Protein AF-0000000083287651 (afdb_homodimer)

Nearest PDB structures (foldseek):
  5mho-assembly2_B  TM=3.778E-01  e=2.132E-01  Homo sapiens
  4kty-assembly1_A  TM=3.877E-01  e=2.409E-01  Homo sapiens
  5mhn-assembly2_B  TM=3.955E-01  e=3.925E-01  Homo sapiens
  5mhn-assembly1_A  TM=3.984E-01  e=4.435E-01  Homo sapiens
  2vec-assembly1_A  TM=3.263E-01  e=5.661E-01  Escherichia coli

Organism: Cucumis melo var. makuwa (NCBI:txid1194695)

pLDDT: mean 78.94, std 18.54, range [20.48, 96.69]

Structure (mmCIF, N/CA/C/O backbone):
data_AF-0000000083287651-model_v1
#
loop_
_entity.id
_entity.type
_entity.pdbx_description
1 polymer 'Protein YLS9-like'
#
loop_
_atom_site.group_PDB
_atom_site.id
_atom_site.type_symbol
_atom_site.label_atom_id
_atom_site.label_alt_id
_atom_site.label_comp_id
_atom_site.label_asym_id
_atom_site.label_entity_id
_atom_site.label_seq_id
_atom_site.pdbx_PDB_ins_code
_atom_site.Cartn_x
_atom_site.Cartn_y
_atom_site.Cartn_z
_atom_site.occupancy
_atom_site.B_iso_or_equiv
_atom_site.auth_seq_id
_atom_site.auth_comp_id
_atom_site.auth_asym_id
_atom_site.auth_atom_id
_atom_site.pdbx_PDB_model_num
ATOM 1 N N . MET A 1 1 ? -1.613 32.688 21.141 1 20.58 1 MET A N 1
ATOM 2 C CA . MET A 1 1 ? -2.805 31.844 21.062 1 20.58 1 MET A CA 1
ATOM 3 C C . MET A 1 1 ? -2.709 30.875 19.875 1 20.58 1 MET A C 1
ATOM 5 O O . MET A 1 1 ? -2.57 31.312 18.734 1 20.58 1 MET A O 1
ATOM 9 N N . PHE A 1 2 ? -1.968 29.812 19.891 1 32.28 2 PHE A N 1
ATOM 10 C CA . PHE A 1 2 ? -1.934 28.844 18.797 1 32.28 2 PHE A CA 1
ATOM 11 C C . PHE A 1 2 ? -3.34 28.562 18.266 1 32.28 2 PHE A C 1
ATOM 13 O O . PHE A 1 2 ? -4.285 28.438 19.062 1 32.28 2 PHE A O 1
ATOM 20 N N . PRO A 1 3 ? -3.85 29.109 17.25 1 36.91 3 PRO A N 1
ATOM 21 C CA . PRO A 1 3 ? -5.281 28.859 17.078 1 36.91 3 PRO A CA 1
ATOM 22 C C . PRO A 1 3 ? -5.684 27.453 17.547 1 36.91 3 PRO A C 1
ATOM 24 O O . PRO A 1 3 ? -4.828 26.578 17.688 1 36.91 3 PRO A O 1
ATOM 27 N N . THR A 1 4 ? -6.922 27.172 17.875 1 38.69 4 THR A N 1
ATOM 28 C CA . THR A 1 4 ? -7.57 25.922 18.25 1 38.69 4 THR A CA 1
ATOM 29 C C . THR A 1 4 ? -6.871 24.719 17.594 1 38.69 4 THR A C 1
ATOM 31 O O . THR A 1 4 ? -6.25 24.859 16.547 1 38.69 4 THR A O 1
ATOM 34 N N . SER A 1 5 ? -6.523 23.609 18.281 1 43.69 5 SER A N 1
ATOM 35 C CA . SER A 1 5 ? -5.895 22.328 18.016 1 43.69 5 SER A CA 1
ATOM 36 C C . SER A 1 5 ? -6.152 21.875 16.594 1 43.69 5 SER A C 1
ATOM 38 O O . SER A 1 5 ? -7.211 21.312 16.281 1 43.69 5 SER A O 1
ATOM 40 N N . GLN A 1 6 ? -6.133 22.766 15.711 1 47.59 6 GLN A N 1
ATOM 41 C CA . GLN A 1 6 ? -6.652 22.531 14.367 1 47.59 6 GLN A CA 1
ATOM 42 C C . GLN A 1 6 ? -6.152 21.188 13.82 1 47.59 6 GLN A C 1
ATOM 44 O O . GLN A 1 6 ? -4.945 20.969 13.703 1 47.59 6 GLN A O 1
ATOM 49 N N . LEU A 1 7 ? -6.938 20.188 14.055 1 58.72 7 LEU A N 1
ATOM 50 C CA . LEU A 1 7 ? -6.84 18.797 13.625 1 58.72 7 LEU A CA 1
ATOM 51 C C . LEU A 1 7 ? -6.547 18.719 12.133 1 58.72 7 LEU A C 1
ATOM 53 O O . LEU A 1 7 ? -7.195 19.391 11.328 1 58.72 7 LEU A O 1
ATOM 57 N N . LEU A 1 8 ? -5.332 18.438 11.727 1 67.25 8 LEU A N 1
ATOM 58 C CA . LEU A 1 8 ? -5.02 18.172 10.328 1 67.25 8 LEU A CA 1
ATOM 59 C C . LEU A 1 8 ? -5.895 17.047 9.773 1 67.25 8 LEU A C 1
ATOM 61 O O . LEU A 1 8 ? -5.996 15.984 10.375 1 67.25 8 LEU A O 1
ATOM 65 N N . VAL A 1 9 ? -6.746 17.547 8.891 1 76.75 9 VAL A N 1
ATOM 66 C CA . VAL A 1 9 ? -7.602 16.578 8.227 1 76.75 9 VAL A CA 1
ATOM 67 C C . VAL A 1 9 ? -7.109 16.344 6.801 1 76.75 9 VAL A C 1
ATOM 69 O O . VAL A 1 9 ? -6.773 17.297 6.09 1 76.75 9 VAL A O 1
ATOM 72 N N . THR A 1 10 ? -6.887 15.172 6.535 1 83.44 10 THR A N 1
ATOM 73 C CA . THR A 1 10 ? -6.598 14.812 5.152 1 83.44 10 THR A CA 1
ATOM 74 C C . THR A 1 10 ? -7.398 13.586 4.73 1 83.44 10 THR A C 1
ATOM 76 O O . THR A 1 10 ? -7.781 12.766 5.574 1 83.44 10 THR A O 1
ATOM 79 N N . THR A 1 11 ? -7.758 13.586 3.529 1 87.31 11 THR A N 1
ATOM 80 C CA . THR A 1 11 ? -8.336 12.367 2.971 1 87.31 11 THR A CA 1
ATOM 81 C C . THR A 1 11 ? -7.449 11.805 1.864 1 87.31 11 THR A C 1
ATOM 83 O O . THR A 1 11 ? -6.754 12.555 1.176 1 87.31 11 THR A O 1
ATOM 86 N N . MET A 1 12 ? -7.477 10.523 1.765 1 90.25 12 MET A N 1
ATOM 87 C CA . MET A 1 12 ? -6.672 9.844 0.751 1 90.25 12 MET A CA 1
ATOM 88 C C . MET A 1 12 ? -7.492 8.781 0.03 1 90.25 12 MET A C 1
ATOM 90 O O . MET A 1 12 ? -8.258 8.047 0.659 1 90.25 12 MET A O 1
ATOM 94 N N . ALA A 1 13 ? -7.41 8.828 -1.226 1 92.81 13 ALA A N 1
ATOM 95 C CA . ALA A 1 13 ? -7.98 7.77 -2.049 1 92.81 13 ALA A CA 1
ATOM 96 C C . ALA A 1 13 ? -6.883 6.926 -2.693 1 92.81 13 ALA A C 1
ATOM 98 O O . ALA A 1 13 ? -5.902 7.465 -3.215 1 92.81 13 ALA A O 1
ATOM 99 N N . LEU A 1 14 ? -7.043 5.656 -2.553 1 94.5 14 LEU A N 1
ATOM 100 C CA . LEU A 1 14 ? -6.109 4.711 -3.154 1 94.5 14 LEU A CA 1
ATOM 101 C C . LEU A 1 14 ? -6.793 3.893 -4.242 1 94.5 14 LEU A C 1
ATOM 103 O O . LEU A 1 14 ? -7.887 3.365 -4.035 1 94.5 14 LEU A O 1
ATOM 107 N N . THR A 1 15 ? -6.215 3.914 -5.387 1 96.44 15 THR A N 1
ATOM 108 C CA . THR A 1 15 ? -6.637 3.004 -6.445 1 96.44 15 THR A CA 1
ATOM 109 C C . THR A 1 15 ? -5.547 1.976 -6.738 1 96.44 15 THR A C 1
ATOM 111 O O . THR A 1 15 ? -4.383 2.332 -6.93 1 96.44 15 THR A O 1
ATOM 114 N N . ILE A 1 16 ? -5.945 0.694 -6.742 1 94.62 16 ILE A N 1
ATOM 115 C CA . ILE A 1 16 ? -5.035 -0.413 -7.012 1 94.62 16 ILE A CA 1
ATOM 116 C C . ILE A 1 16 ? -5.453 -1.13 -8.289 1 94.62 16 ILE A C 1
ATOM 118 O O . ILE A 1 16 ? -6.617 -1.509 -8.445 1 94.62 16 ILE A O 1
ATOM 122 N N . VAL A 1 17 ? -4.531 -1.226 -9.141 1 94.38 17 VAL A N 1
ATOM 123 C CA . VAL A 1 17 ? -4.754 -1.989 -10.359 1 94.38 17 VAL A CA 1
ATOM 124 C C . VAL A 1 17 ? -3.744 -3.131 -10.445 1 94.38 17 VAL A C 1
ATOM 126 O O . VAL A 1 17 ? -2.533 -2.904 -10.383 1 94.38 17 VAL A O 1
ATOM 129 N N . ILE A 1 18 ? -4.223 -4.309 -10.555 1 92.25 18 ILE A N 1
ATOM 130 C CA . ILE A 1 18 ? -3.355 -5.48 -10.641 1 92.25 18 ILE A CA 1
ATOM 131 C C . ILE A 1 18 ? -3.555 -6.172 -11.984 1 92.25 18 ILE A C 1
ATOM 133 O O . ILE A 1 18 ? -4.688 -6.449 -12.383 1 92.25 18 ILE A O 1
ATOM 137 N N . ARG A 1 19 ? -2.498 -6.449 -12.562 1 91.12 19 ARG A N 1
ATOM 138 C CA . ARG A 1 19 ? -2.516 -7.199 -13.812 1 91.12 19 ARG A CA 1
ATOM 139 C C . ARG A 1 19 ? -1.88 -8.57 -13.641 1 91.12 19 ARG A C 1
ATOM 141 O O . ARG A 1 19 ? -0.777 -8.688 -13.102 1 91.12 19 ARG A O 1
ATOM 148 N N . ASN A 1 20 ? -2.637 -9.586 -14.039 1 88.62 20 ASN A N 1
ATOM 149 C CA . ASN A 1 20 ? -2.145 -10.961 -14.102 1 88.62 20 ASN A CA 1
ATOM 150 C C . ASN A 1 20 ? -1.905 -11.398 -15.547 1 88.62 20 ASN A C 1
ATOM 152 O O . ASN A 1 20 ? -2.84 -11.797 -16.234 1 88.62 20 ASN A O 1
ATOM 156 N N . PRO A 1 21 ? -0.65 -11.336 -15.891 1 88.25 21 PRO A N 1
ATOM 157 C CA . PRO A 1 21 ? -0.366 -11.719 -17.281 1 88.25 21 PRO A CA 1
ATOM 158 C C . PRO A 1 21 ? -0.215 -13.227 -17.453 1 88.25 21 PRO A C 1
ATOM 160 O O . PRO A 1 21 ? 0.038 -13.695 -18.578 1 88.25 21 PRO A O 1
ATOM 163 N N . ASN A 1 22 ? -0.374 -13.922 -16.328 1 83.31 22 ASN A N 1
ATOM 164 C CA . ASN A 1 22 ? -0.155 -15.359 -16.406 1 83.31 22 ASN A CA 1
ATOM 165 C C . ASN A 1 22 ? -1.256 -16.047 -17.203 1 83.31 22 ASN A C 1
ATOM 167 O O . ASN A 1 22 ? -2.438 -15.742 -17.031 1 83.31 22 ASN A O 1
ATOM 171 N N . LYS A 1 23 ? -0.85 -17.031 -18.031 1 85.56 23 LYS A N 1
ATOM 172 C CA . LYS A 1 23 ? -1.795 -17.672 -18.938 1 85.56 23 LYS A CA 1
ATOM 173 C C . LYS A 1 23 ? -2.549 -18.797 -18.234 1 85.56 23 LYS A C 1
ATOM 175 O O . LYS A 1 23 ? -3.652 -19.172 -18.641 1 85.56 23 LYS A O 1
ATOM 180 N N . HIS A 1 24 ? -2.016 -19.344 -17.172 1 84.62 24 HIS A N 1
ATOM 181 C CA . HIS A 1 24 ? -2.584 -20.578 -16.641 1 84.62 24 HIS A CA 1
ATOM 182 C C . HIS A 1 24 ? -2.963 -20.422 -15.164 1 84.62 24 HIS A C 1
ATOM 184 O O . HIS A 1 24 ? -3.568 -21.312 -14.578 1 84.62 24 HIS A O 1
ATOM 190 N N . SER A 1 25 ? -2.619 -19.234 -14.641 1 81.88 25 SER A N 1
ATOM 191 C CA . SER A 1 25 ? -2.83 -19.125 -13.203 1 81.88 25 SER A CA 1
ATOM 192 C C . SER A 1 25 ? -3.766 -17.953 -12.875 1 81.88 25 SER A C 1
ATOM 194 O O . SER A 1 25 ? -3.596 -16.859 -13.406 1 81.88 25 SER A O 1
ATOM 196 N N . SER A 1 26 ? -4.738 -18.297 -12.102 1 88.88 26 SER A N 1
ATOM 197 C CA . SER A 1 26 ? -5.516 -17.25 -11.453 1 88.88 26 SER A CA 1
ATOM 198 C C . SER A 1 26 ? -4.977 -16.938 -10.055 1 88.88 26 SER A C 1
ATOM 200 O O . SER A 1 26 ? -4.477 -17.828 -9.367 1 88.88 26 SER A O 1
ATOM 202 N N . ILE A 1 27 ? -5.039 -15.75 -9.711 1 87.31 27 ILE A N 1
ATOM 203 C CA . ILE A 1 27 ? -4.52 -15.328 -8.414 1 87.31 27 ILE A CA 1
ATOM 204 C C . ILE A 1 27 ? -5.664 -14.82 -7.539 1 87.31 27 ILE A C 1
ATOM 206 O O . ILE A 1 27 ? -6.512 -14.055 -8 1 87.31 27 ILE A O 1
ATOM 210 N N . TYR A 1 28 ? -5.641 -15.305 -6.344 1 91.31 28 TYR A N 1
ATOM 211 C CA . TYR A 1 28 ? -6.668 -14.945 -5.371 1 91.31 28 TYR A CA 1
ATOM 212 C C . TYR A 1 28 ? -6.082 -14.086 -4.254 1 91.31 28 TYR A C 1
ATOM 214 O O . TYR A 1 28 ? -5.039 -14.422 -3.689 1 91.31 28 TYR A O 1
ATOM 222 N N . TYR A 1 29 ? -6.715 -13.016 -4.023 1 93.19 29 TYR A N 1
ATOM 223 C CA . TYR A 1 29 ? -6.363 -12.141 -2.912 1 93.19 29 TYR A CA 1
ATOM 224 C C . TYR A 1 29 ? -7.453 -12.148 -1.846 1 93.19 29 TYR A C 1
ATOM 226 O O . TYR A 1 29 ? -8.57 -11.688 -2.086 1 93.19 29 TYR A O 1
ATOM 234 N N . ASN A 1 30 ? -7.035 -12.609 -0.715 1 93.69 30 ASN A N 1
ATOM 235 C CA . ASN A 1 30 ? -8.008 -12.703 0.367 1 93.69 30 ASN A CA 1
ATOM 236 C C . ASN A 1 30 ? -7.492 -12.047 1.645 1 93.69 30 ASN A C 1
ATOM 238 O O . ASN A 1 30 ? -6.316 -11.68 1.73 1 93.69 30 ASN A O 1
ATOM 242 N N . GLN A 1 31 ? -8.438 -11.805 2.561 1 95.12 31 GLN A N 1
ATOM 243 C CA . GLN A 1 31 ? -8.125 -11.203 3.855 1 95.12 31 GLN A CA 1
ATOM 244 C C . GLN A 1 31 ? -7.371 -9.891 3.684 1 95.12 31 GLN A C 1
ATOM 246 O O . GLN A 1 31 ? -6.316 -9.688 4.293 1 95.12 31 GLN A O 1
ATOM 251 N N . LEU A 1 32 ? -7.879 -9.094 2.742 1 95.5 32 LEU A N 1
ATOM 252 C CA . LEU A 1 32 ? -7.262 -7.816 2.414 1 95.5 32 LEU A CA 1
ATOM 253 C C . LEU A 1 32 ? -7.582 -6.77 3.475 1 95.5 32 LEU A C 1
ATOM 255 O O . LEU A 1 32 ? -8.75 -6.488 3.742 1 95.5 32 LEU A O 1
ATOM 259 N N . ILE A 1 33 ? -6.504 -6.184 4.055 1 95.75 33 ILE A N 1
ATOM 260 C CA . ILE A 1 33 ? -6.672 -5.188 5.109 1 95.75 33 ILE A CA 1
ATOM 261 C C . ILE A 1 33 ? -5.762 -3.992 4.844 1 95.75 33 ILE A C 1
ATOM 263 O O . ILE A 1 33 ? -4.625 -4.16 4.395 1 95.75 33 ILE A O 1
ATOM 267 N N . GLU A 1 34 ? -6.332 -2.844 5.082 1 93.81 34 GLU A N 1
ATOM 268 C CA . GLU A 1 34 ? -5.562 -1.604 5.059 1 93.81 34 GLU A CA 1
ATOM 269 C C . GLU A 1 34 ? -5.492 -0.971 6.445 1 93.81 34 GLU A C 1
ATOM 271 O O . GLU A 1 34 ? -6.484 -0.951 7.176 1 93.81 34 GLU A O 1
ATOM 276 N N . MET A 1 35 ? -4.312 -0.479 6.801 1 91.75 35 MET A N 1
ATOM 277 C CA . MET A 1 35 ? -4.176 0.238 8.062 1 91.75 35 MET A CA 1
ATOM 278 C C . MET A 1 35 ? -3.148 1.358 7.945 1 91.75 35 MET A C 1
ATOM 280 O O . MET A 1 35 ? -2.225 1.275 7.133 1 91.75 35 MET A O 1
ATOM 284 N N . VAL A 1 36 ? -3.361 2.312 8.734 1 88.62 36 VAL A N 1
ATOM 285 C CA . VAL A 1 36 ? -2.43 3.434 8.828 1 88.62 36 VAL A CA 1
ATOM 286 C C . VAL A 1 36 ? -1.8 3.467 10.219 1 88.62 36 VAL A C 1
ATOM 288 O O . VAL A 1 36 ? -2.504 3.383 11.227 1 88.62 36 VAL A O 1
ATOM 291 N N . LEU A 1 37 ? -0.49 3.553 10.227 1 86.56 37 LEU A N 1
ATOM 292 C CA . LEU A 1 37 ? 0.23 3.521 11.5 1 86.56 37 LEU A CA 1
ATOM 293 C C . LEU A 1 37 ? 1.07 4.781 11.68 1 86.56 37 LEU A C 1
ATOM 295 O O . LEU A 1 37 ? 1.651 5.285 10.711 1 86.56 37 LEU A O 1
ATOM 299 N N . CYS A 1 38 ? 1.063 5.23 12.859 1 83.06 38 CYS A N 1
ATOM 300 C CA . CYS A 1 38 ? 1.988 6.25 13.344 1 83.06 38 CYS A CA 1
ATOM 301 C C . CYS A 1 38 ? 2.676 5.797 14.625 1 83.06 38 CYS A C 1
ATOM 303 O O . CYS A 1 38 ? 2.012 5.438 15.594 1 83.06 38 CYS A O 1
ATOM 305 N N . LYS A 1 39 ? 3.998 5.816 14.711 1 78.69 39 LYS A N 1
ATOM 306 C CA . LYS A 1 39 ? 4.754 5.32 15.852 1 78.69 39 LYS A CA 1
ATOM 307 C C . LYS A 1 39 ? 4.293 3.92 16.25 1 78.69 39 LYS A C 1
ATOM 309 O O . LYS A 1 39 ? 4.039 3.656 17.422 1 78.69 39 LYS A O 1
ATOM 314 N N . ASN A 1 40 ? 3.92 3.117 15.203 1 79.25 40 ASN A N 1
ATOM 315 C CA . ASN A 1 40 ? 3.529 1.718 15.352 1 79.25 40 ASN A CA 1
ATOM 316 C C . ASN A 1 40 ? 2.154 1.585 16 1 79.25 40 ASN A C 1
ATOM 318 O O . ASN A 1 40 ? 1.809 0.521 16.516 1 79.25 40 ASN A O 1
ATOM 322 N N . GLN A 1 41 ? 1.568 2.695 16.078 1 78 41 GLN A N 1
ATOM 323 C CA . GLN A 1 41 ? 0.192 2.684 16.562 1 78 41 GLN A CA 1
ATOM 324 C C . GLN A 1 41 ? -0.792 2.969 15.438 1 78 41 GLN A C 1
ATOM 3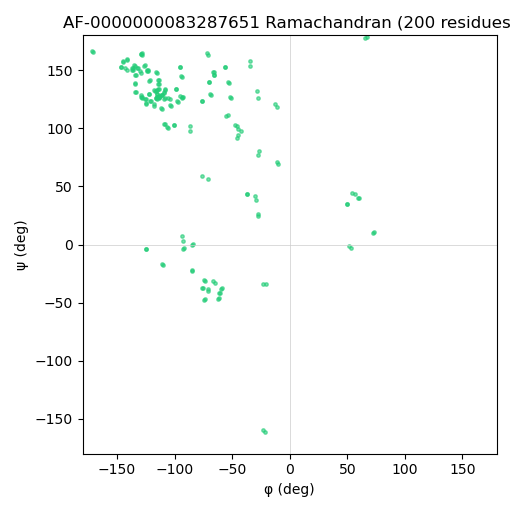26 O O . GLN A 1 41 ? -0.587 3.893 14.648 1 78 41 GLN A O 1
ATOM 331 N N . GLN A 1 42 ? -1.804 2.188 15.367 1 80.25 42 GLN A N 1
ATOM 332 C CA . GLN A 1 42 ? -2.838 2.402 14.359 1 80.25 42 GLN A CA 1
ATOM 333 C C . GLN A 1 42 ? -3.631 3.674 14.648 1 80.25 42 GLN A C 1
ATOM 335 O O . GLN A 1 42 ? -4.09 3.8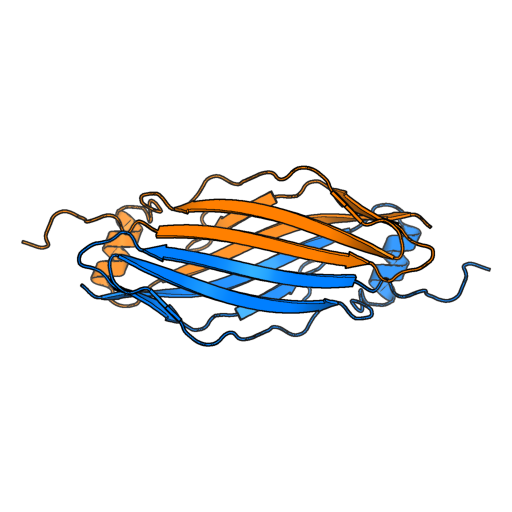87 15.773 1 80.25 42 GLN A O 1
ATOM 340 N N . ILE A 1 43 ? -3.771 4.539 13.695 1 76.94 43 ILE A N 1
ATOM 341 C CA . ILE A 1 43 ? -4.379 5.836 13.969 1 76.94 43 ILE A CA 1
ATOM 342 C C . ILE A 1 43 ? -5.75 5.914 13.305 1 76.94 43 ILE A C 1
ATOM 344 O O . ILE A 1 43 ? -6.523 6.836 13.57 1 76.94 43 ILE A O 1
ATOM 348 N N . GLU A 1 44 ? -5.973 5.02 12.359 1 76.12 44 GLU A N 1
ATOM 349 C CA . GLU A 1 44 ? -7.285 4.902 11.734 1 76.12 44 GLU A CA 1
ATOM 350 C C . GLU A 1 44 ? -7.777 3.457 11.742 1 76.12 44 GLU A C 1
ATOM 352 O O . GLU A 1 44 ? -6.973 2.525 11.805 1 76.12 44 GLU A O 1
ATOM 357 N N . SER A 1 45 ? -9.086 3.453 11.859 1 77.94 45 SER A N 1
ATOM 358 C CA . SER A 1 45 ? -9.633 2.104 11.758 1 77.94 45 SER A CA 1
ATOM 359 C C . SER A 1 45 ? -9.148 1.403 10.492 1 77.94 45 SER A C 1
ATOM 361 O O . SER A 1 45 ? -9.055 2.023 9.43 1 77.94 45 SER A O 1
ATOM 363 N N . GLN A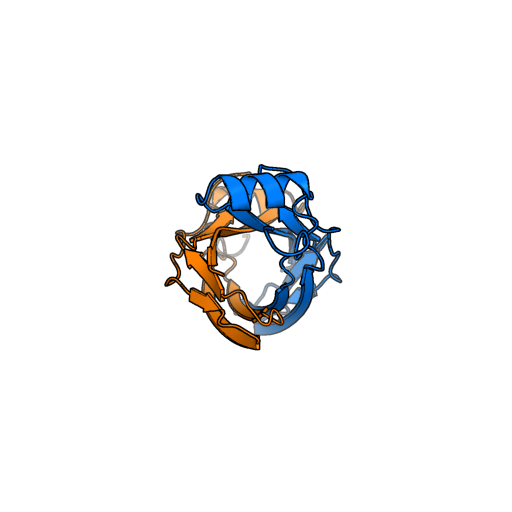 1 46 ? -8.852 0.132 10.719 1 85.75 46 GLN A N 1
ATOM 364 C CA . GLN A 1 46 ? -8.445 -0.643 9.547 1 85.75 46 GLN A CA 1
ATOM 365 C C . GLN A 1 46 ? -9.602 -0.796 8.562 1 85.75 46 GLN A C 1
ATOM 367 O O . GLN A 1 46 ? -10.766 -0.841 8.969 1 85.75 46 GLN A O 1
ATOM 372 N N . ILE A 1 47 ? -9.32 -0.862 7.336 1 90.94 47 ILE A N 1
ATOM 373 C CA . ILE A 1 47 ? -10.312 -1.101 6.293 1 90.94 47 ILE A CA 1
ATOM 374 C C . ILE A 1 47 ? -10.133 -2.508 5.727 1 90.94 47 ILE A C 1
ATOM 376 O O . ILE A 1 47 ? -9.031 -2.895 5.34 1 90.94 47 ILE A O 1
ATOM 380 N N . MET A 1 48 ? -11.227 -3.244 5.75 1 94.38 48 MET A N 1
ATOM 381 C CA . MET A 1 48 ? -11.234 -4.551 5.102 1 94.38 48 MET A CA 1
ATOM 382 C C . MET A 1 48 ? -11.742 -4.449 3.668 1 94.38 48 MET A C 1
ATOM 384 O O . MET A 1 48 ? -12.812 -3.875 3.426 1 94.38 48 MET A O 1
ATOM 388 N N . LEU A 1 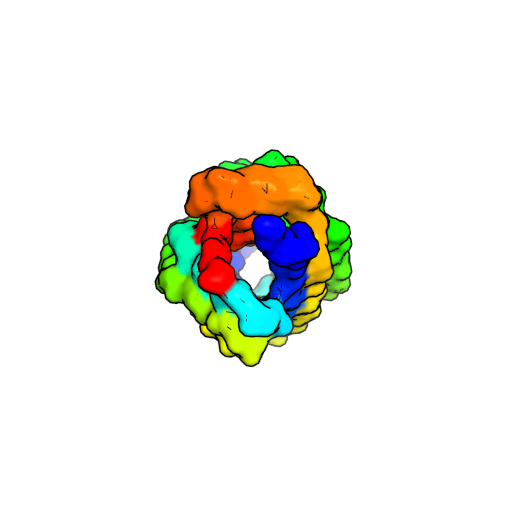49 ? -10.938 -4.969 2.816 1 95 49 LEU A N 1
ATOM 389 C CA . LEU A 1 49 ? -11.359 -4.98 1.421 1 95 49 LEU A CA 1
ATOM 390 C C . LEU A 1 49 ? -12.008 -6.312 1.059 1 95 49 LEU A C 1
ATOM 392 O O . LEU A 1 49 ? -11.695 -7.34 1.668 1 95 49 LEU A O 1
ATOM 396 N N . SER A 1 50 ? -12.883 -6.207 0.075 1 95.81 50 SER A N 1
ATOM 397 C CA . SER A 1 50 ? -13.438 -7.449 -0.454 1 95.81 50 SER A CA 1
ATOM 398 C C . SER A 1 50 ? -12.359 -8.281 -1.145 1 95.81 50 SER A C 1
ATOM 400 O O . SER A 1 50 ? -11.438 -7.734 -1.747 1 95.81 50 SER A O 1
ATOM 402 N N . PRO A 1 51 ? -12.492 -9.609 -1.034 1 96.62 51 PRO A N 1
ATOM 403 C CA . PRO A 1 51 ? -11.57 -10.445 -1.808 1 96.62 51 PRO A CA 1
ATOM 404 C C . PRO A 1 51 ? -11.609 -10.141 -3.303 1 96.62 51 PRO A C 1
ATOM 406 O O . PRO A 1 51 ? -12.625 -9.656 -3.811 1 96.62 51 PRO A O 1
ATOM 409 N N . MET A 1 52 ? -10.453 -10.422 -3.91 1 96.06 52 MET A N 1
ATOM 410 C CA . MET A 1 52 ? -10.359 -10.188 -5.348 1 96.06 52 MET A CA 1
ATOM 411 C C . MET A 1 52 ? -9.758 -11.391 -6.059 1 96.06 52 MET A C 1
ATOM 413 O O . MET A 1 52 ? -8.992 -12.156 -5.461 1 96.06 52 MET A O 1
ATOM 417 N N . ILE A 1 53 ? -10.156 -11.5 -7.27 1 95.69 53 ILE A N 1
ATOM 418 C CA . ILE A 1 53 ? -9.57 -12.531 -8.117 1 95.69 53 ILE A CA 1
ATOM 419 C C . ILE A 1 53 ? -9.008 -11.891 -9.391 1 95.69 53 ILE A C 1
ATOM 421 O O . ILE A 1 53 ? -9.688 -11.109 -10.055 1 95.69 53 ILE A O 1
ATOM 425 N N . SER A 1 54 ? -7.762 -12.195 -9.555 1 93.12 54 SER A N 1
ATOM 426 C CA . SER A 1 54 ? -7.164 -11.883 -10.852 1 93.12 54 SER A CA 1
ATOM 427 C C . SER A 1 54 ? -7.086 -13.117 -11.734 1 93.12 54 SER A C 1
ATOM 429 O O . SER A 1 54 ? -6.168 -13.93 -11.602 1 93.12 54 SER A O 1
ATOM 431 N N . GLU A 1 55 ? -8.07 -13.156 -12.719 1 95.38 55 GLU A N 1
ATOM 432 C CA . GLU A 1 55 ? -8.078 -14.273 -13.656 1 95.38 55 GLU A CA 1
ATOM 433 C C . GLU A 1 55 ? -6.914 -14.18 -14.633 1 95.38 55 GLU A C 1
ATOM 435 O O . GLU A 1 55 ? -6.234 -13.156 -14.703 1 95.38 55 GLU A O 1
ATOM 440 N N . LYS A 1 56 ? -6.676 -15.297 -15.242 1 90.25 56 LYS A N 1
ATOM 441 C CA . LYS A 1 56 ? -5.609 -15.375 -16.234 1 90.25 56 LYS A CA 1
ATOM 442 C C . LYS A 1 56 ? -5.738 -14.25 -17.266 1 90.25 56 LYS A C 1
ATOM 444 O O . LYS A 1 56 ? -6.809 -14.047 -17.844 1 90.25 56 LYS A O 1
ATOM 449 N N . ASN A 1 57 ? -4.652 -13.586 -17.359 1 93.56 57 ASN A N 1
ATOM 450 C CA . ASN A 1 57 ? -4.523 -12.555 -18.375 1 93.56 57 ASN A CA 1
ATOM 451 C C . ASN A 1 57 ? -5.574 -11.461 -18.203 1 93.56 57 ASN A C 1
ATOM 453 O O . ASN A 1 57 ? -6.188 -11.016 -19.172 1 93.56 57 ASN A O 1
ATOM 457 N N . THR A 1 58 ? -5.812 -11.109 -16.984 1 95.62 58 THR A N 1
ATOM 458 C CA . THR A 1 58 ? -6.805 -10.07 -16.75 1 95.62 58 THR A CA 1
ATOM 459 C C . THR A 1 58 ? -6.23 -8.977 -15.844 1 95.62 58 THR A C 1
ATOM 461 O O . THR A 1 58 ? -5.113 -9.102 -15.344 1 95.62 58 THR A O 1
ATOM 464 N N . THR A 1 59 ? -6.91 -7.91 -15.859 1 95.44 59 THR A N 1
ATOM 465 C CA . THR A 1 59 ? -6.645 -6.812 -14.938 1 95.44 59 THR A CA 1
ATOM 466 C C . THR A 1 59 ? -7.812 -6.617 -13.969 1 95.44 59 THR A C 1
ATOM 468 O O . THR A 1 59 ? -8.977 -6.684 -14.375 1 95.44 59 THR A O 1
ATOM 471 N N . VAL A 1 60 ? -7.48 -6.469 -12.734 1 96.06 60 VAL A N 1
ATOM 472 C CA . VAL A 1 60 ? -8.5 -6.156 -11.734 1 96.06 60 VAL A CA 1
ATOM 473 C C . VAL A 1 60 ? -8.133 -4.871 -11 1 96.06 60 VAL A C 1
ATOM 475 O O . VAL A 1 60 ? -6.953 -4.516 -10.914 1 96.06 60 VAL A O 1
ATOM 478 N N . ASP A 1 61 ? -9.141 -4.199 -10.594 1 95.94 61 ASP A N 1
ATOM 479 C CA . ASP A 1 61 ? -8.867 -2.957 -9.883 1 95.94 61 ASP A CA 1
ATOM 480 C C . ASP A 1 61 ? -9.758 -2.824 -8.648 1 95.94 61 ASP A C 1
ATOM 482 O O . ASP A 1 61 ? -10.812 -3.459 -8.57 1 95.94 61 ASP A O 1
ATOM 486 N N . THR A 1 62 ? -9.297 -2.158 -7.707 1 95.62 62 THR A N 1
ATOM 487 C CA . THR A 1 62 ? -10.07 -1.795 -6.523 1 95.62 62 THR A CA 1
ATOM 488 C C . THR A 1 62 ? -9.664 -0.414 -6.016 1 95.62 62 THR A C 1
ATOM 490 O O . THR A 1 62 ? -8.609 0.103 -6.387 1 95.62 62 THR A O 1
ATOM 493 N N . SER A 1 63 ? -10.539 0.177 -5.312 1 94.56 63 SER A N 1
ATOM 494 C CA . SER A 1 63 ? -10.25 1.48 -4.723 1 94.56 63 SER A CA 1
ATOM 495 C C . SER A 1 63 ? -10.734 1.553 -3.279 1 94.56 63 SER A C 1
ATOM 497 O O . SER A 1 63 ? -11.672 0.846 -2.896 1 94.56 63 SER A O 1
ATOM 499 N N . LEU A 1 64 ? -10.008 2.342 -2.564 1 92.81 64 LEU A N 1
ATOM 500 C CA . LEU A 1 64 ? -10.414 2.613 -1.19 1 92.81 64 LEU A CA 1
ATOM 501 C C . LEU A 1 64 ? -10.156 4.07 -0.822 1 92.81 64 LEU A C 1
ATOM 503 O O . LEU A 1 64 ? -9.336 4.738 -1.461 1 92.81 64 LEU A O 1
ATOM 507 N N . GLU A 1 65 ? -11.008 4.5 0.077 1 89.88 65 GLU A N 1
ATOM 508 C CA . GLU A 1 65 ? -10.852 5.844 0.625 1 89.88 65 GLU A CA 1
ATOM 509 C C . GLU A 1 65 ? -10.492 5.797 2.107 1 89.88 65 GLU A C 1
ATOM 511 O O . GLU A 1 65 ? -11.102 5.043 2.875 1 89.88 65 GLU A O 1
ATOM 516 N N . ILE A 1 66 ? -9.43 6.5 2.271 1 83.88 66 ILE A N 1
ATOM 517 C CA . ILE A 1 66 ? -8.977 6.617 3.652 1 83.88 66 ILE A CA 1
ATOM 518 C C . ILE A 1 66 ? -9.211 8.039 4.156 1 83.88 66 ILE A C 1
ATOM 520 O O . ILE A 1 66 ? -8.719 9.008 3.564 1 83.88 66 ILE A O 1
ATOM 524 N N . SER A 1 67 ? -10.188 8.141 4.918 1 73.88 67 SER A N 1
ATOM 525 C CA . SER A 1 67 ? -10.438 9.461 5.488 1 73.88 67 SER A CA 1
ATOM 526 C C . SER A 1 67 ? -9.641 9.672 6.773 1 73.88 67 SER A C 1
ATOM 528 O O . SER A 1 67 ? -9.68 8.828 7.676 1 73.88 67 SER A O 1
ATOM 530 N N . GLY A 1 68 ? -8.75 10.281 6.672 1 57.84 68 GLY A N 1
ATOM 531 C CA . GLY A 1 68 ? -8.078 10.719 7.887 1 57.84 68 GLY A CA 1
ATOM 532 C C . GLY A 1 68 ? -8.797 11.859 8.578 1 57.84 68 GLY A C 1
ATOM 533 O O . GLY A 1 68 ? -8.914 12.953 8.023 1 57.84 68 GLY A O 1
ATOM 534 N N . GLY A 1 69 ? -10.094 11.609 8.961 1 47.66 69 GLY A N 1
ATOM 535 C CA . GLY A 1 69 ? -10.508 12.68 9.852 1 47.66 69 GLY A CA 1
ATOM 536 C C . GLY A 1 69 ? -9.344 13.383 10.531 1 47.66 69 GLY A C 1
ATOM 537 O O . GLY A 1 69 ? -8.18 13.133 10.195 1 47.66 69 GLY A O 1
ATOM 538 N N . ALA A 1 70 ? -9.766 14.062 11.672 1 42.41 70 ALA A N 1
ATOM 539 C CA . ALA A 1 70 ? -8.727 14.375 12.641 1 42.41 70 ALA A CA 1
ATOM 540 C C . ALA A 1 70 ? -7.711 13.234 12.734 1 42.41 70 ALA A C 1
ATOM 542 O O . ALA A 1 70 ? -7.977 12.203 13.359 1 42.41 70 ALA A O 1
ATOM 543 N N . VAL A 1 71 ? -7.223 12.594 11.523 1 44.22 71 VAL A N 1
ATOM 544 C CA . VAL A 1 71 ? -6.223 11.641 11.984 1 44.22 71 VAL A CA 1
ATOM 545 C C . VAL A 1 71 ? -5.91 11.883 13.461 1 44.22 71 VAL A C 1
ATOM 547 O O . VAL A 1 71 ? -5.445 12.969 13.828 1 44.22 71 VAL A O 1
ATOM 550 N N . SER A 1 72 ? -6.859 11.57 14.156 1 42.66 72 SER A N 1
ATOM 551 C CA . SER A 1 72 ? -6.57 11.633 15.586 1 42.66 72 SER A CA 1
ATOM 552 C C . SER A 1 72 ? -5.09 11.398 15.859 1 42.66 72 SER A C 1
ATOM 554 O O . SER A 1 72 ? -4.676 10.266 16.141 1 42.66 72 SER A O 1
ATOM 556 N N . VAL A 1 73 ? -4.164 11.695 14.883 1 45.56 73 VAL A N 1
ATOM 557 C CA . VAL A 1 73 ? -2.918 11.82 15.633 1 45.56 73 VAL A CA 1
ATOM 558 C C . VAL A 1 73 ? -3.223 12.242 17.062 1 45.56 73 VAL A C 1
ATOM 560 O O . VAL A 1 73 ? -3.873 13.258 17.297 1 45.56 73 VAL A O 1
ATOM 563 N N . ALA A 1 74 ? -3.553 11.172 17.594 1 50.34 74 ALA A N 1
ATOM 564 C CA . ALA A 1 74 ? -3.82 11.539 18.984 1 50.34 74 ALA A CA 1
ATOM 565 C C . ALA A 1 74 ? -3.338 12.953 19.281 1 50.34 74 ALA A C 1
ATOM 567 O O . ALA A 1 74 ? -2.312 13.391 18.75 1 50.34 74 ALA A O 1
ATOM 568 N N . LYS A 1 75 ? -4.41 13.688 19.625 1 51.19 75 LYS A N 1
ATOM 569 C CA . LYS A 1 75 ? -4.129 15.047 20.078 1 51.19 75 LYS A CA 1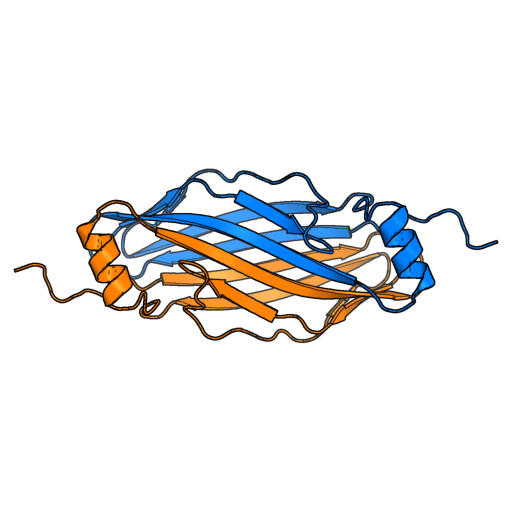
ATOM 570 C C . LYS A 1 75 ? -2.678 15.18 20.531 1 51.19 75 LYS A C 1
ATOM 572 O O . LYS A 1 75 ? -2.016 16.172 20.234 1 51.19 75 LYS A O 1
ATOM 577 N N . GLU A 1 76 ? -2.4 14.055 21.031 1 55.66 76 GLU A N 1
ATOM 578 C CA . GLU A 1 76 ? -1.062 14.109 21.625 1 55.66 76 GLU A CA 1
ATOM 579 C C . GLU A 1 76 ? 0.013 14.062 20.531 1 55.66 76 GLU A C 1
ATOM 581 O O . GLU A 1 76 ? 1.019 14.766 20.625 1 55.66 76 GLU A O 1
ATOM 586 N N . LEU A 1 77 ? -0.295 13.281 19.562 1 56.94 77 LEU A N 1
ATOM 587 C CA . LEU A 1 77 ? 0.698 13.203 18.5 1 56.94 77 LEU A CA 1
ATOM 588 C C . LEU A 1 77 ? 0.736 14.492 17.688 1 56.94 77 LEU A C 1
ATOM 590 O O . LEU A 1 77 ? 1.812 14.977 17.328 1 56.94 77 LEU A O 1
ATOM 594 N N . ALA A 1 78 ? -0.448 14.914 17.516 1 55.69 78 ALA A N 1
ATOM 595 C CA . ALA A 1 78 ? -0.513 16.188 16.797 1 55.69 78 ALA A CA 1
ATOM 596 C C . ALA A 1 78 ? 0.211 17.281 17.578 1 55.69 78 ALA A C 1
ATOM 598 O O . ALA A 1 78 ? 0.966 18.062 16.984 1 55.69 78 ALA A O 1
ATOM 599 N N . ASN A 1 79 ? -0.133 17.234 18.859 1 57.56 79 ASN A N 1
ATOM 600 C CA . ASN A 1 79 ? 0.525 18.234 19.703 1 57.56 79 ASN A CA 1
ATOM 601 C C . ASN A 1 79 ? 2.041 18.047 19.703 1 57.56 79 ASN A C 1
ATOM 603 O O . ASN A 1 79 ? 2.789 19.016 19.688 1 57.56 79 ASN A O 1
ATOM 607 N N . GLU A 1 80 ? 2.359 16.766 19.781 1 58.91 80 GLU A N 1
ATOM 608 C CA . GLU A 1 80 ? 3.797 16.516 19.781 1 58.91 80 GLU A CA 1
ATOM 609 C C . GLU A 1 80 ? 4.422 16.891 18.438 1 58.91 80 GLU A C 1
ATOM 611 O O . GLU A 1 80 ? 5.547 17.391 18.391 1 58.91 80 GLU A O 1
ATOM 616 N N . MET A 1 81 ? 3.611 16.719 17.531 1 57.16 81 MET A N 1
ATOM 617 C CA . MET A 1 81 ? 4.109 16.953 16.172 1 57.16 81 MET A CA 1
ATOM 618 C C . MET A 1 81 ? 4.254 18.453 15.914 1 57.16 81 MET A C 1
ATOM 620 O O . MET A 1 81 ? 5.211 18.875 15.258 1 57.16 81 MET A O 1
ATOM 624 N N . VAL A 1 82 ? 3.236 19.094 16.266 1 54.88 82 VAL A N 1
ATOM 625 C CA . VAL A 1 82 ? 3.285 20.547 16.141 1 54.88 82 VAL A CA 1
ATOM 626 C C . VAL A 1 82 ? 4.438 21.094 16.984 1 54.88 82 VAL A C 1
ATOM 628 O O . VAL A 1 82 ? 5.176 21.969 16.516 1 54.88 82 VAL A O 1
ATOM 631 N N . ARG A 1 83 ? 4.602 20.5 18.078 1 59.09 83 ARG A N 1
ATOM 632 C CA . ARG A 1 83 ? 5.59 21.031 19 1 59.09 83 ARG A CA 1
ATOM 633 C C . ARG A 1 83 ? 7.008 20.734 18.531 1 59.09 83 ARG A C 1
ATOM 635 O O . ARG A 1 83 ? 7.906 21.562 18.672 1 59.09 83 ARG A O 1
ATOM 642 N N . SER A 1 84 ? 7.023 19.609 17.875 1 57.31 84 SER A N 1
ATOM 643 C CA . SER A 1 84 ? 8.406 19.219 17.594 1 57.31 84 SER A CA 1
ATOM 644 C C . SER A 1 84 ? 8.859 19.75 16.234 1 57.31 84 SER A C 1
ATOM 646 O O . SER A 1 84 ? 10.062 19.828 15.969 1 57.31 84 SER A O 1
ATOM 648 N N . GLY A 1 85 ? 7.91 20.344 15.641 1 61.78 85 GLY A N 1
ATOM 649 C CA . GLY A 1 85 ? 8.273 20.797 14.305 1 61.78 85 GLY A CA 1
ATOM 650 C C . GLY A 1 85 ? 8.852 19.672 13.445 1 61.78 85 GLY A C 1
ATOM 651 O O . GLY A 1 85 ? 9.227 19.906 12.297 1 61.78 85 GLY A O 1
ATOM 652 N N . SER A 1 86 ? 9 18.562 13.945 1 66.31 86 SER A N 1
ATOM 653 C CA . SER A 1 86 ? 9.828 17.547 13.312 1 66.31 86 SER A CA 1
ATOM 654 C C . SER A 1 86 ? 8.992 16.625 12.422 1 66.31 86 SER A C 1
ATOM 656 O O . SER A 1 86 ? 9.539 15.836 11.656 1 66.31 86 SER A O 1
ATOM 658 N N . GLY A 1 87 ? 7.824 16.938 12.266 1 79.25 87 GLY A N 1
ATOM 659 C CA . GLY A 1 87 ? 7.035 16.031 11.453 1 79.25 87 GLY A CA 1
ATOM 660 C C . GLY A 1 87 ? 6.859 14.656 12.078 1 79.25 87 GLY A C 1
ATOM 661 O O . GLY A 1 87 ? 7.258 14.438 13.219 1 79.25 87 GLY A O 1
ATOM 662 N N . PHE A 1 88 ? 6.117 13.758 11.445 1 81.81 88 PHE A N 1
ATOM 663 C CA . PHE A 1 88 ? 5.93 12.398 11.922 1 81.81 88 PHE A CA 1
ATOM 664 C C . PHE A 1 88 ? 5.914 11.406 10.766 1 81.81 88 PHE A C 1
ATOM 666 O O . PHE A 1 88 ? 5.688 11.797 9.617 1 81.81 88 PHE A O 1
ATOM 673 N N . TRP A 1 89 ? 6.199 10.195 11.211 1 86.81 89 TRP A N 1
ATOM 674 C CA . TRP A 1 89 ? 6.23 9.125 10.227 1 86.81 89 TRP A CA 1
ATOM 675 C C . TRP A 1 89 ? 4.883 8.414 10.148 1 86.81 89 TRP A C 1
ATOM 677 O O . TRP A 1 89 ? 4.277 8.102 11.172 1 86.81 89 TRP A O 1
ATOM 687 N N . LEU A 1 90 ? 4.43 8.352 8.945 1 88.12 90 LEU A N 1
ATOM 688 C CA . LEU A 1 90 ? 3.225 7.562 8.711 1 88.12 90 LEU A CA 1
ATOM 689 C C . LEU A 1 90 ? 3.529 6.344 7.848 1 88.12 90 LEU A C 1
ATOM 691 O O . LEU A 1 90 ? 4.352 6.414 6.934 1 88.12 90 LEU A O 1
ATOM 695 N N . ARG A 1 91 ? 2.891 5.309 8.195 1 92.06 91 ARG A N 1
ATOM 696 C CA . ARG A 1 91 ? 2.969 4.082 7.406 1 92.06 91 ARG A CA 1
ATOM 697 C C . ARG A 1 91 ? 1.578 3.602 7.004 1 92.06 91 ARG A C 1
ATOM 699 O O . ARG A 1 91 ? 0.693 3.467 7.852 1 92.06 91 ARG A O 1
ATOM 706 N N . LEU A 1 92 ? 1.384 3.484 5.773 1 93.19 92 L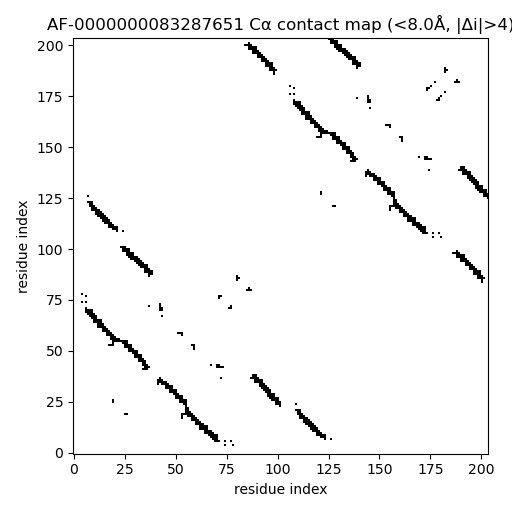EU A N 1
ATOM 707 C CA . LEU A 1 92 ? 0.2 2.809 5.254 1 93.19 92 LEU A CA 1
ATOM 708 C C . LEU A 1 92 ? 0.519 1.366 4.875 1 93.19 92 LEU A C 1
ATOM 710 O O . LEU A 1 92 ? 1.427 1.114 4.082 1 93.19 92 LEU A O 1
ATOM 714 N N . VAL A 1 93 ? -0.169 0.466 5.422 1 95.06 93 VAL A N 1
ATOM 715 C CA . VAL A 1 93 ? 0.096 -0.948 5.184 1 95.06 93 VAL A CA 1
ATOM 716 C C . VAL A 1 93 ? -1.119 -1.598 4.523 1 95.06 93 VAL A C 1
ATOM 718 O O . VAL A 1 93 ? -2.234 -1.516 5.043 1 95.06 93 VAL A O 1
ATOM 721 N N . LEU A 1 94 ? -0.94 -2.117 3.416 1 95.06 94 LEU A N 1
ATOM 722 C CA . LEU A 1 94 ? -1.899 -3.008 2.773 1 95.06 94 LEU A CA 1
ATOM 723 C C . LEU A 1 94 ? -1.444 -4.461 2.873 1 95.06 94 LEU A C 1
ATOM 725 O O . LEU A 1 94 ? -0.374 -4.816 2.375 1 95.06 94 LEU A O 1
ATOM 729 N N . MET A 1 95 ? -2.281 -5.211 3.504 1 94.31 95 MET A N 1
ATOM 730 C CA . MET A 1 95 ? -1.929 -6.613 3.715 1 94.31 95 MET A CA 1
ATOM 731 C C . MET A 1 95 ? -3.002 -7.535 3.148 1 94.31 95 MET A C 1
ATOM 733 O O . MET A 1 95 ? -4.188 -7.199 3.168 1 94.31 95 MET A O 1
ATOM 737 N N . GLY A 1 96 ? -2.465 -8.672 2.762 1 92.5 96 GLY A N 1
ATOM 738 C CA . GLY A 1 96 ? -3.4 -9.664 2.27 1 92.5 96 GLY A CA 1
ATOM 739 C C . GLY A 1 96 ? -2.756 -11.016 2.021 1 92.5 96 GLY A C 1
ATOM 740 O O . GLY A 1 96 ? -1.527 -11.133 1.993 1 92.5 96 GLY A O 1
ATOM 741 N N . ARG A 1 97 ? -3.668 -11.969 1.86 1 89.5 97 ARG A N 1
ATOM 742 C CA . ARG A 1 97 ? -3.24 -13.32 1.52 1 89.5 97 ARG A CA 1
ATOM 743 C C . ARG A 1 97 ? -3.387 -13.578 0.024 1 89.5 97 ARG A C 1
ATOM 745 O O . ARG A 1 97 ? -4.422 -13.258 -0.568 1 89.5 97 ARG A O 1
ATOM 752 N N . VAL A 1 98 ? -2.34 -14.148 -0.54 1 88.19 98 VAL A N 1
ATOM 753 C CA . VAL A 1 98 ? -2.332 -14.43 -1.973 1 88.19 98 VAL A CA 1
ATOM 754 C C . VAL A 1 98 ? -2.279 -15.93 -2.209 1 88.19 98 VAL A C 1
ATOM 756 O O . VAL A 1 98 ? -1.428 -16.625 -1.649 1 88.19 98 VAL A O 1
ATOM 759 N N . LYS A 1 99 ? -3.236 -1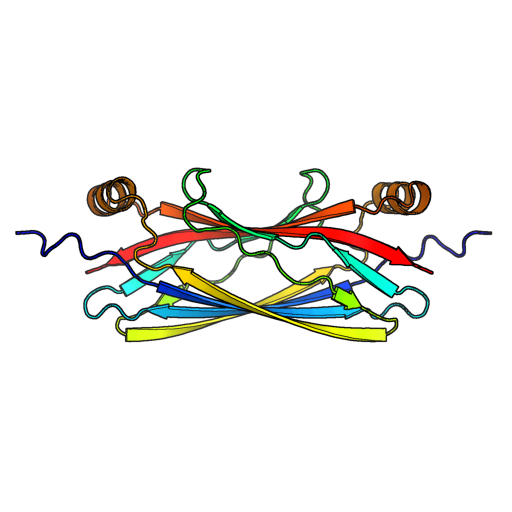6.359 -2.969 1 84.94 99 LYS A N 1
ATOM 760 C CA . LYS A 1 99 ? -3.283 -17.75 -3.428 1 84.94 99 LYS A CA 1
ATOM 761 C C . LYS A 1 99 ? -3.391 -17.812 -4.949 1 84.94 99 LYS A C 1
ATOM 763 O O . LYS A 1 99 ? -3.746 -16.828 -5.598 1 84.94 99 LYS A O 1
ATOM 768 N N . TRP A 1 100 ? -2.924 -18.891 -5.375 1 83.75 100 TRP A N 1
ATOM 769 C CA . TRP A 1 100 ? -3.096 -19.016 -6.82 1 83.75 100 TRP A CA 1
ATOM 770 C C . TRP A 1 100 ? -3.59 -20.406 -7.191 1 83.75 100 TRP A C 1
ATOM 772 O O . TRP A 1 100 ? -3.465 -21.359 -6.402 1 83.75 100 TRP A O 1
ATOM 782 N N . LYS A 1 101 ? -4.246 -20.484 -8.281 1 81.06 101 LYS A N 1
ATOM 783 C CA . LYS A 1 101 ? -4.754 -21.734 -8.836 1 81.06 101 LYS A CA 1
ATOM 784 C C . LYS A 1 101 ? -4.352 -21.891 -10.305 1 81.06 101 LYS A C 1
ATOM 786 O O . LYS A 1 101 ? -4.395 -20.922 -11.07 1 81.06 101 LYS A O 1
ATOM 791 N N . LEU A 1 102 ? -3.787 -23.031 -10.547 1 78.06 102 LEU A N 1
ATOM 792 C CA . LEU A 1 102 ? -3.393 -23.359 -11.914 1 78.06 102 LEU A CA 1
ATOM 793 C C . LEU A 1 102 ? -4.59 -23.812 -12.734 1 78.06 102 LEU A C 1
ATOM 795 O O . LEU A 1 102 ? -5.488 -24.484 -12.211 1 78.06 102 LEU A O 1
ATOM 799 N N . MET B 1 1 ? 5.195 -33.875 -13.773 1 20.48 1 MET B N 1
ATOM 800 C CA . MET B 1 1 ? 6.102 -32.812 -14.203 1 20.48 1 MET B CA 1
ATOM 801 C C . MET B 1 1 ? 5.504 -31.438 -13.922 1 20.48 1 MET B C 1
ATOM 803 O O . MET B 1 1 ? 4.414 -31.109 -14.406 1 20.48 1 MET B O 1
ATOM 807 N N . PHE B 1 2 ? 5.496 -30.906 -12.758 1 32.5 2 PHE B N 1
ATOM 808 C CA . PHE B 1 2 ? 4.938 -29.578 -12.477 1 32.5 2 PHE B CA 1
ATOM 809 C C . PHE B 1 2 ? 5.379 -28.578 -13.531 1 32.5 2 PHE B C 1
ATOM 811 O O . PHE B 1 2 ? 6.535 -28.578 -13.961 1 32.5 2 PHE B O 1
ATOM 818 N N . PRO B 1 3 ? 4.66 -28.203 -14.523 1 37.03 3 PRO B N 1
ATOM 819 C CA . PRO B 1 3 ? 5.375 -27.391 -15.508 1 37.03 3 PRO B CA 1
ATOM 820 C C . PRO B 1 3 ? 6.43 -26.484 -14.875 1 37.03 3 PRO B C 1
ATOM 822 O O . PRO B 1 3 ? 6.391 -26.234 -13.672 1 37.03 3 PRO B O 1
ATOM 825 N N . THR B 1 4 ? 7.48 -26.078 -15.531 1 39 4 THR B N 1
ATOM 826 C CA . THR B 1 4 ? 8.555 -25.156 -15.172 1 39 4 THR B CA 1
ATOM 827 C C . THR B 1 4 ? 8.062 -24.141 -14.156 1 39 4 THR B C 1
ATOM 829 O O . THR B 1 4 ? 6.887 -23.766 -14.148 1 39 4 THR B O 1
ATOM 832 N N . SER B 1 5 ? 8.688 -23.953 -12.992 1 43.34 5 SER B N 1
ATOM 833 C CA . SER B 1 5 ? 8.5 -23.141 -11.797 1 43.34 5 SER B CA 1
ATOM 834 C C . SER B 1 5 ? 7.801 -21.828 -12.133 1 43.34 5 SER B C 1
ATOM 836 O O . SER B 1 5 ? 8.43 -20.891 -12.625 1 43.34 5 SER B O 1
ATOM 838 N N . GLN B 1 6 ? 6.852 -21.891 -12.953 1 47.81 6 GLN B N 1
ATOM 839 C CA . GLN B 1 6 ? 6.277 -20.703 -13.578 1 47.81 6 GLN B CA 1
ATOM 840 C C . GLN B 1 6 ? 6.062 -19.594 -12.547 1 47.81 6 GLN B C 1
ATOM 842 O O . GLN B 1 6 ? 5.359 -19.797 -11.555 1 47.81 6 GLN B O 1
ATOM 847 N N . LEU B 1 7 ? 7.027 -18.75 -12.461 1 59.12 7 LEU B N 1
ATOM 848 C CA . LEU B 1 7 ? 7.141 -17.531 -11.672 1 59.12 7 LEU B CA 1
ATOM 849 C C . LEU B 1 7 ? 5.875 -16.688 -11.789 1 59.12 7 LEU B C 1
ATOM 851 O O . LEU B 1 7 ? 5.367 -16.469 -12.891 1 59.12 7 LEU B O 1
ATOM 855 N N . LEU B 1 8 ? 5.031 -16.703 -10.82 1 67.69 8 LEU B N 1
ATOM 856 C CA . LEU B 1 8 ? 3.885 -15.797 -10.789 1 67.69 8 LEU B CA 1
ATOM 857 C C . LEU B 1 8 ? 4.332 -14.344 -10.945 1 67.69 8 LEU B C 1
ATOM 859 O O . LEU B 1 8 ? 5.23 -13.883 -10.242 1 67.69 8 LEU B O 1
ATOM 863 N N . VAL B 1 9 ? 3.92 -13.883 -12.117 1 77.12 9 VAL B N 1
ATOM 864 C CA . VAL B 1 9 ? 4.223 -12.477 -12.367 1 77.12 9 VAL B CA 1
ATOM 865 C C . VAL B 1 9 ? 2.949 -11.648 -12.227 1 77.12 9 VAL B C 1
ATOM 867 O O . VAL B 1 9 ? 1.887 -12.039 -12.719 1 77.12 9 VAL B O 1
ATOM 870 N N . THR B 1 10 ? 3.045 -10.711 -11.445 1 83.62 10 THR B N 1
ATOM 871 C CA . THR B 1 10 ? 1.96 -9.734 -11.383 1 83.62 10 THR B CA 1
ATOM 872 C C . THR B 1 10 ? 2.508 -8.312 -11.383 1 83.62 10 THR B C 1
ATOM 874 O O . THR B 1 10 ? 3.645 -8.078 -10.969 1 83.62 10 THR B O 1
ATOM 877 N N . THR B 1 11 ? 1.798 -7.461 -11.984 1 87.44 11 THR B N 1
ATOM 878 C CA . THR B 1 11 ? 2.117 -6.043 -11.867 1 87.44 11 THR B CA 1
ATOM 879 C C . THR B 1 11 ? 0.994 -5.293 -11.156 1 87.44 11 THR B C 1
ATOM 881 O O . THR B 1 11 ? -0.172 -5.68 -11.25 1 87.44 11 THR B O 1
ATOM 884 N N . MET B 1 12 ? 1.379 -4.316 -10.453 1 90.25 12 MET B N 1
ATOM 885 C CA . MET B 1 12 ? 0.413 -3.508 -9.711 1 90.25 12 MET B CA 1
ATOM 886 C C . MET B 1 12 ? 0.682 -2.02 -9.906 1 90.25 12 MET B C 1
ATOM 888 O O . MET B 1 12 ? 1.835 -1.586 -9.883 1 90.25 12 MET B O 1
ATOM 892 N N . ALA B 1 13 ? -0.325 -1.326 -10.211 1 92.69 13 ALA B N 1
ATOM 893 C CA . ALA B 1 13 ? -0.272 0.133 -10.25 1 92.69 13 ALA B CA 1
ATOM 894 C C . ALA B 1 13 ? -1.057 0.737 -9.086 1 92.69 13 ALA B C 1
ATOM 896 O O . ALA B 1 13 ? -2.17 0.3 -8.789 1 92.69 13 ALA B O 1
ATOM 897 N N . LEU B 1 14 ? -0.409 1.623 -8.445 1 94.62 14 LEU B N 1
ATOM 898 C CA . LEU B 1 14 ? -1.036 2.338 -7.336 1 94.62 14 LEU B CA 1
ATOM 899 C C . LEU B 1 14 ? -1.214 3.814 -7.676 1 94.62 14 LEU B C 1
ATOM 901 O O . LEU B 1 14 ? -0.282 4.461 -8.164 1 94.62 14 LEU B O 1
ATOM 905 N N . THR B 1 15 ? -2.4 4.293 -7.527 1 96.5 15 THR B N 1
ATOM 906 C CA . THR B 1 15 ? -2.668 5.727 -7.598 1 96.5 15 THR B CA 1
ATOM 907 C C . THR B 1 15 ? -3.115 6.262 -6.242 1 96.5 15 THR B C 1
ATOM 909 O O . THR B 1 15 ? -4.016 5.699 -5.613 1 96.5 15 THR B O 1
ATOM 912 N N . ILE B 1 16 ? -2.457 7.301 -5.793 1 94.81 16 ILE B N 1
ATOM 913 C CA . ILE B 1 16 ? -2.756 7.938 -4.516 1 94.81 16 ILE B CA 1
ATOM 914 C C . ILE B 1 16 ? -3.258 9.359 -4.754 1 94.81 16 ILE B C 1
ATOM 916 O O . ILE B 1 16 ? -2.617 10.141 -5.465 1 94.81 16 ILE B O 1
ATOM 920 N N . VAL B 1 17 ? -4.355 9.625 -4.207 1 94.56 17 VAL B N 1
ATOM 921 C CA . VAL B 1 17 ? -4.906 10.977 -4.25 1 94.56 17 VAL B CA 1
ATOM 922 C C . VAL B 1 17 ? -5.113 11.492 -2.83 1 94.56 17 VAL B C 1
ATOM 924 O O . VAL B 1 17 ? -5.789 10.852 -2.021 1 94.56 17 VAL B O 1
ATOM 927 N N . ILE B 1 18 ? -4.543 12.578 -2.531 1 92.19 18 ILE B N 1
ATOM 928 C CA . ILE B 1 18 ? -4.664 13.164 -1.201 1 92.19 18 ILE B CA 1
ATOM 929 C C . ILE B 1 18 ? -5.34 14.531 -1.302 1 92.19 18 ILE B C 1
ATOM 931 O O . ILE B 1 18 ? -4.938 15.375 -2.107 1 92.19 18 ILE B O 1
ATOM 935 N N . ARG B 1 19 ? -6.238 14.719 -0.499 1 91.25 19 ARG B N 1
ATOM 936 C CA . ARG B 1 19 ? -6.926 16 -0.404 1 91.25 19 ARG B CA 1
ATOM 937 C C . ARG B 1 19 ? -6.652 16.672 0.939 1 91.25 19 ARG B C 1
ATOM 939 O O . ARG B 1 19 ? -6.805 16.047 1.991 1 91.25 19 ARG B O 1
ATOM 946 N N . ASN B 1 20 ? -6.207 17.891 0.859 1 88.56 20 ASN B N 1
ATOM 947 C CA . ASN B 1 20 ? -6.035 18.75 2.025 1 88.56 20 ASN B CA 1
ATOM 948 C C . ASN B 1 20 ? -7.105 19.844 2.084 1 88.56 20 ASN B C 1
ATOM 950 O O . ASN B 1 20 ? -6.992 20.875 1.418 1 88.56 20 ASN B O 1
ATOM 954 N N . PRO B 1 21 ? -8.039 19.562 2.912 1 88.31 21 PRO B N 1
ATOM 955 C CA . PRO B 1 21 ? -9.117 20.547 2.98 1 88.31 21 PRO B CA 1
ATOM 956 C C . PRO B 1 21 ? -8.805 21.703 3.928 1 88.31 21 PRO B C 1
ATOM 958 O O . PRO B 1 21 ? -9.617 22.609 4.094 1 88.31 21 PRO B O 1
ATOM 961 N N . ASN B 1 22 ? -7.621 21.594 4.508 1 83.44 22 ASN B N 1
ATOM 962 C CA . ASN B 1 22 ? -7.285 22.609 5.5 1 83.44 22 ASN B CA 1
ATOM 963 C C . ASN B 1 22 ? -7.051 23.969 4.848 1 83.44 22 ASN B C 1
ATOM 965 O O . ASN B 1 22 ? -6.414 24.047 3.797 1 83.44 22 ASN B O 1
ATOM 969 N N . LYS B 1 23 ? -7.547 25.031 5.516 1 85.62 23 LYS B N 1
ATOM 970 C CA . LYS B 1 23 ? -7.5 26.375 4.926 1 85.62 23 LYS B CA 1
ATOM 971 C C . LYS B 1 23 ? -6.16 27.047 5.203 1 85.62 23 LYS B C 1
ATOM 973 O O . LYS B 1 23 ? -5.754 27.953 4.469 1 85.62 23 LYS B O 1
ATOM 978 N N . HIS B 1 24 ? -5.441 26.609 6.223 1 84.5 24 HIS B N 1
ATOM 979 C CA . HIS B 1 24 ? -4.297 27.406 6.656 1 84.5 24 HIS B CA 1
ATOM 980 C C . HIS B 1 24 ? -3.021 26.562 6.668 1 84.5 24 HIS B C 1
ATOM 982 O O . HIS B 1 24 ? -1.93 27.094 6.895 1 84.5 24 HIS B O 1
ATOM 988 N N . SER B 1 25 ? -3.215 25.266 6.367 1 81.81 25 SER B N 1
ATOM 989 C CA . SER B 1 25 ? -2.043 24.406 6.516 1 81.81 25 SER B CA 1
ATOM 990 C C . SER B 1 25 ? -1.707 23.703 5.203 1 81.81 25 SER B C 1
ATOM 992 O O . SER B 1 25 ? -2.592 23.172 4.539 1 81.81 25 SER B O 1
ATOM 994 N N . SER B 1 26 ? -0.469 23.828 4.871 1 88.75 26 SER B N 1
ATOM 995 C CA . SER B 1 26 ? 0.071 22.969 3.832 1 88.75 26 SER B CA 1
ATOM 996 C C . SER B 1 26 ? 0.739 21.734 4.434 1 88.75 26 SER B C 1
ATOM 998 O O . SER B 1 26 ? 1.306 21.797 5.527 1 88.75 26 SER B O 1
ATOM 1000 N N . ILE B 1 27 ? 0.625 20.672 3.762 1 87.19 27 ILE B N 1
ATOM 1001 C CA . ILE B 1 27 ? 1.192 19.422 4.254 1 87.19 27 ILE B CA 1
ATOM 1002 C C . ILE B 1 27 ? 2.293 18.953 3.309 1 87.19 27 ILE B C 1
ATOM 1004 O O . ILE B 1 27 ? 2.119 18.969 2.088 1 87.19 27 ILE B O 1
ATOM 1008 N N . TYR B 1 28 ? 3.375 18.609 3.936 1 91.25 28 TYR B N 1
ATOM 1009 C CA . TYR B 1 28 ? 4.539 18.141 3.193 1 91.25 28 TYR B CA 1
ATOM 1010 C C . TYR B 1 28 ? 4.777 16.656 3.432 1 91.25 28 TYR B C 1
ATOM 1012 O O . TYR B 1 28 ? 4.77 16.188 4.574 1 91.25 28 TYR B O 1
ATOM 1020 N N . TYR B 1 29 ? 4.91 15.953 2.373 1 93.19 29 TYR B N 1
ATOM 1021 C CA . TYR B 1 29 ? 5.266 14.539 2.42 1 93.19 29 TYR B CA 1
ATOM 1022 C C . TYR B 1 29 ? 6.668 14.312 1.874 1 93.19 29 TYR B C 1
ATOM 1024 O O . TYR B 1 29 ? 6.918 14.516 0.684 1 93.19 29 TYR B O 1
ATOM 1032 N N . ASN B 1 30 ? 7.48 13.844 2.773 1 93.81 30 ASN B N 1
ATOM 1033 C CA . ASN B 1 30 ? 8.867 13.625 2.367 1 93.81 30 ASN B CA 1
ATOM 1034 C C . ASN B 1 30 ? 9.336 12.219 2.717 1 93.81 30 ASN B C 1
ATOM 1036 O O . ASN B 1 30 ? 8.633 11.477 3.412 1 93.81 30 ASN B O 1
ATOM 1040 N N . GLN B 1 31 ? 10.445 11.828 2.064 1 95.19 31 GLN B N 1
ATOM 1041 C CA . GLN B 1 31 ? 11.047 10.523 2.301 1 95.19 31 GLN B CA 1
ATOM 1042 C C . GLN B 1 31 ? 10.047 9.398 2.062 1 95.19 31 GLN B C 1
ATOM 1044 O O . GLN B 1 31 ? 9.875 8.523 2.91 1 95.19 31 GLN B O 1
ATOM 1049 N N . LEU B 1 32 ? 9.32 9.555 0.98 1 95.69 32 LEU B N 1
ATOM 1050 C CA . LEU B 1 32 ? 8.281 8.594 0.621 1 95.69 32 LEU B CA 1
ATOM 1051 C C . LEU B 1 32 ? 8.891 7.32 0.041 1 95.69 32 LEU B C 1
ATOM 1053 O O . LEU B 1 32 ? 9.617 7.375 -0.955 1 95.69 32 LEU B O 1
ATOM 1057 N N . ILE B 1 33 ? 8.562 6.176 0.657 1 95.81 33 ILE B N 1
ATOM 1058 C CA . ILE B 1 33 ? 9.109 4.895 0.224 1 95.81 33 ILE B CA 1
ATOM 1059 C C . ILE B 1 33 ? 7.992 3.855 0.151 1 95.81 33 ILE B C 1
ATOM 1061 O O . ILE B 1 33 ? 7.109 3.822 1.011 1 95.81 33 ILE B O 1
ATOM 1065 N N . GLU B 1 34 ? 8.07 3.088 -0.889 1 93.94 34 GLU B N 1
ATOM 1066 C CA . GLU B 1 34 ? 7.195 1.925 -1.031 1 93.94 34 GLU B CA 1
ATOM 1067 C C . GLU B 1 34 ? 8 0.628 -0.988 1 93.94 34 GLU B C 1
ATOM 1069 O O . GLU B 1 34 ? 9.086 0.543 -1.568 1 93.94 34 GLU B O 1
ATOM 1074 N N . MET B 1 35 ? 7.469 -0.349 -0.279 1 91.69 35 MET B N 1
ATOM 1075 C CA . MET B 1 35 ? 8.109 -1.661 -0.266 1 91.69 35 MET B CA 1
ATOM 1076 C C . MET B 1 35 ? 7.074 -2.773 -0.161 1 91.69 35 MET B C 1
ATOM 1078 O O . MET B 1 35 ? 5.984 -2.564 0.381 1 91.69 35 MET B O 1
ATOM 1082 N N . VAL B 1 36 ? 7.457 -3.881 -0.675 1 88.75 36 VAL B N 1
ATOM 1083 C CA . VAL B 1 36 ? 6.633 -5.082 -0.588 1 88.75 36 VAL B CA 1
ATOM 1084 C C . VAL B 1 36 ? 7.348 -6.145 0.242 1 88.75 36 VAL B C 1
ATOM 1086 O O . VAL B 1 36 ? 8.531 -6.426 0.013 1 88.75 36 VAL B O 1
ATOM 1089 N N . LEU B 1 37 ? 6.621 -6.664 1.19 1 86.75 37 LEU B N 1
ATOM 1090 C CA . LEU B 1 37 ? 7.219 -7.641 2.092 1 86.75 37 LEU B CA 1
ATOM 1091 C C . LEU B 1 37 ? 6.453 -8.961 2.045 1 86.75 37 LEU B C 1
ATOM 1093 O O . LEU B 1 37 ? 5.227 -8.969 1.943 1 86.75 37 LEU B O 1
ATOM 1097 N N . CYS B 1 38 ? 7.203 -10 2.102 1 83.19 38 CYS B N 1
ATOM 1098 C CA . CYS B 1 38 ? 6.715 -11.359 2.336 1 83.19 38 CYS B CA 1
ATOM 1099 C C . CYS B 1 38 ? 7.484 -12.023 3.469 1 83.19 38 CYS B C 1
ATOM 1101 O O . CYS B 1 38 ? 8.711 -12.102 3.428 1 83.19 38 CYS B O 1
ATOM 1103 N N . LYS B 1 39 ? 6.828 -12.547 4.496 1 78.94 39 LYS B N 1
ATOM 1104 C CA . LYS B 1 39 ? 7.477 -13.125 5.672 1 78.94 39 LYS B CA 1
ATOM 1105 C C . LYS B 1 39 ? 8.523 -12.18 6.246 1 78.94 39 LYS B C 1
ATOM 1107 O O . LYS B 1 39 ? 9.656 -12.578 6.52 1 78.94 39 LYS B O 1
ATOM 1112 N N . ASN B 1 40 ? 8.211 -10.844 6.145 1 79.38 40 ASN B N 1
ATOM 1113 C CA . ASN B 1 40 ? 9.031 -9.766 6.699 1 79.38 40 ASN B CA 1
ATOM 1114 C C . ASN B 1 40 ? 10.312 -9.562 5.891 1 79.38 40 ASN B C 1
ATOM 1116 O O . ASN B 1 40 ? 11.266 -8.969 6.383 1 79.38 40 ASN B O 1
ATOM 1120 N N . GLN B 1 41 ? 10.289 -10.203 4.812 1 78.5 41 GLN B N 1
ATOM 1121 C CA . GLN B 1 41 ? 11.406 -10 3.891 1 78.5 41 GLN B CA 1
ATOM 1122 C C . GLN B 1 41 ? 10.961 -9.195 2.67 1 78.5 41 GLN B C 1
ATOM 1124 O O . GLN B 1 41 ? 9.914 -9.469 2.082 1 78.5 41 GLN B O 1
ATOM 1129 N N . GLN B 1 42 ? 11.734 -8.25 2.338 1 80.5 42 GLN B N 1
ATOM 1130 C CA . GLN B 1 42 ? 11.445 -7.453 1.154 1 80.5 42 GLN B CA 1
ATOM 1131 C C . GLN B 1 42 ? 11.625 -8.266 -0.122 1 80.5 42 GLN B C 1
ATOM 1133 O O . GLN B 1 42 ? 12.656 -8.922 -0.304 1 80.5 42 GLN B O 1
ATOM 1138 N N . ILE B 1 43 ? 10.664 -8.258 -0.984 1 77.12 43 ILE B N 1
ATOM 1139 C CA . ILE B 1 43 ? 10.734 -9.148 -2.135 1 77.12 43 ILE B CA 1
ATOM 1140 C C . ILE B 1 43 ? 10.938 -8.336 -3.41 1 77.12 43 ILE B C 1
ATOM 1142 O O . ILE B 1 43 ? 11.211 -8.891 -4.473 1 77.12 43 ILE B O 1
ATOM 1146 N N . GLU B 1 44 ? 10.664 -7.062 -3.311 1 76.5 44 GLU B N 1
ATOM 1147 C CA . GLU B 1 44 ? 10.938 -6.152 -4.418 1 76.5 44 GLU B CA 1
ATOM 1148 C C . GLU B 1 44 ? 11.711 -4.926 -3.945 1 76.5 44 GLU B C 1
ATOM 1150 O O . GLU B 1 44 ? 11.664 -4.574 -2.766 1 76.5 44 GLU B O 1
ATOM 1155 N N . SER B 1 45 ? 12.484 -4.496 -4.902 1 78.31 45 SER B N 1
ATOM 1156 C CA . SER B 1 45 ? 13.18 -3.262 -4.559 1 78.31 45 SER B CA 1
ATOM 1157 C C . SER B 1 45 ? 12.203 -2.182 -4.109 1 78.31 45 SER B C 1
ATOM 1159 O O . SER B 1 45 ? 11.117 -2.045 -4.68 1 78.31 45 SER B O 1
ATOM 1161 N N . GLN B 1 46 ? 12.664 -1.492 -3.096 1 86.06 46 GLN B N 1
ATOM 1162 C CA . GLN B 1 46 ? 11.828 -0.387 -2.637 1 86.06 46 GLN B CA 1
ATOM 1163 C C . GLN B 1 46 ? 11.742 0.709 -3.693 1 86.06 46 GLN B C 1
ATOM 1165 O O . GLN B 1 46 ? 12.68 0.912 -4.469 1 86.06 46 GLN B O 1
ATOM 1170 N N . ILE B 1 47 ? 10.68 1.381 -3.748 1 91.12 47 ILE B N 1
ATOM 1171 C CA . ILE B 1 47 ? 10.484 2.516 -4.645 1 91.12 47 ILE B CA 1
ATOM 1172 C C . ILE B 1 47 ? 10.461 3.812 -3.834 1 91.12 47 ILE B C 1
ATOM 1174 O O . ILE B 1 47 ? 9.711 3.93 -2.861 1 91.12 47 ILE B O 1
ATOM 1178 N N . MET B 1 48 ? 11.328 4.73 -4.234 1 94.38 48 MET B N 1
ATOM 1179 C CA . MET B 1 48 ? 11.305 6.062 -3.639 1 94.38 48 MET B CA 1
ATOM 1180 C C . MET B 1 48 ? 10.445 7.016 -4.469 1 94.38 48 MET B C 1
ATOM 1182 O O . MET B 1 48 ? 10.633 7.121 -5.684 1 94.38 48 MET B O 1
ATOM 1186 N N . LEU B 1 49 ? 9.547 7.602 -3.785 1 95.06 49 LEU B N 1
ATOM 1187 C CA . LEU B 1 49 ? 8.711 8.578 -4.465 1 95.06 49 LEU B CA 1
ATOM 1188 C C . LEU B 1 49 ? 9.25 9.992 -4.266 1 95.06 49 LEU B C 1
ATOM 1190 O O . LEU B 1 49 ? 9.922 10.266 -3.268 1 95.06 49 LEU B O 1
ATOM 1194 N N . SER B 1 50 ? 8.938 10.82 -5.242 1 95.94 50 SER B N 1
ATOM 1195 C CA . SER B 1 50 ? 9.273 12.227 -5.074 1 95.94 50 SER B CA 1
ATOM 1196 C C . SER B 1 50 ? 8.461 12.852 -3.945 1 95.94 50 SER B C 1
ATOM 1198 O O . SER B 1 50 ? 7.309 12.484 -3.719 1 95.94 50 SER B O 1
ATOM 1200 N N . PRO B 1 51 ? 9.086 13.781 -3.248 1 96.69 51 PRO B N 1
ATOM 1201 C CA . PRO B 1 51 ? 8.305 14.516 -2.256 1 96.69 51 PRO B CA 1
ATOM 1202 C C . PRO B 1 51 ? 7.07 15.188 -2.859 1 96.69 51 PRO B C 1
ATOM 1204 O O . PRO B 1 51 ? 7.051 15.484 -4.059 1 96.69 51 PRO B O 1
ATOM 1207 N N . MET B 1 52 ? 6.098 15.344 -1.959 1 96.12 52 MET B N 1
ATOM 1208 C CA . MET B 1 52 ? 4.863 15.984 -2.406 1 96.12 52 MET B CA 1
ATOM 1209 C C . MET B 1 52 ? 4.418 17.062 -1.422 1 96.12 52 MET B C 1
ATOM 1211 O O . MET B 1 52 ? 4.742 17 -0.235 1 96.12 52 MET B O 1
ATOM 1215 N N . ILE B 1 53 ? 3.73 18 -1.988 1 95.75 53 ILE B N 1
ATOM 1216 C CA . ILE B 1 53 ? 3.135 19.031 -1.162 1 95.75 53 ILE B CA 1
ATOM 1217 C C . ILE B 1 53 ? 1.635 19.125 -1.435 1 95.75 53 ILE B C 1
ATOM 1219 O O . ILE B 1 53 ? 1.21 19.172 -2.592 1 95.75 53 ILE B O 1
ATOM 1223 N N . SER B 1 54 ? 0.951 19 -0.356 1 93.19 54 SER B N 1
ATOM 1224 C CA . SER B 1 54 ? -0.474 19.312 -0.417 1 93.19 54 SER B CA 1
ATOM 1225 C C . SER B 1 54 ? -0.762 20.703 0.136 1 93.19 54 SER B C 1
ATOM 1227 O O . SER B 1 54 ? -0.872 20.875 1.351 1 93.19 54 SER B O 1
ATOM 1229 N N . GLU B 1 55 ? -0.987 21.656 -0.844 1 95.38 55 GLU B N 1
ATOM 1230 C CA . GLU B 1 55 ? -1.308 23.031 -0.442 1 95.38 55 GLU B CA 1
ATOM 1231 C C . GLU B 1 55 ? -2.715 23.109 0.143 1 95.38 55 GLU B C 1
ATOM 1233 O O . GLU B 1 55 ? -3.492 22.156 0.05 1 95.38 55 GLU B O 1
ATOM 1238 N N . LYS B 1 56 ? -2.914 24.203 0.788 1 90.25 56 LYS B N 1
ATOM 1239 C CA . LYS B 1 56 ? -4.223 24.453 1.386 1 90.25 56 LYS B CA 1
ATOM 1240 C C . LYS B 1 56 ? -5.34 24.281 0.361 1 90.25 56 LYS B C 1
ATOM 1242 O O . LYS B 1 56 ? -5.285 24.844 -0.73 1 90.25 56 LYS B O 1
ATOM 1247 N N . ASN B 1 57 ? -6.23 23.484 0.781 1 93.56 57 ASN B N 1
ATOM 1248 C CA . ASN B 1 57 ? -7.449 23.281 0.002 1 93.56 57 ASN B CA 1
ATOM 1249 C C . ASN B 1 57 ? -7.137 22.75 -1.395 1 93.56 57 ASN B C 1
ATOM 1251 O O . ASN B 1 57 ? -7.719 23.203 -2.381 1 93.56 57 ASN B O 1
ATOM 1255 N N . THR B 1 58 ? -6.211 21.875 -1.463 1 95.75 58 THR B N 1
ATOM 1256 C CA . THR B 1 58 ? -5.855 21.328 -2.768 1 95.75 58 THR B CA 1
ATOM 1257 C C . THR B 1 58 ? -5.863 19.797 -2.732 1 95.75 58 THR B C 1
ATOM 1259 O O . THR B 1 58 ? -6.043 19.203 -1.672 1 95.75 58 THR B O 1
ATOM 1262 N N . THR B 1 59 ? -5.871 19.25 -3.889 1 95.69 59 THR B N 1
ATOM 1263 C CA . THR B 1 59 ? -5.691 17.828 -4.086 1 95.69 59 THR B CA 1
ATOM 1264 C C . THR B 1 59 ? -4.391 17.531 -4.832 1 95.69 59 THR B C 1
ATOM 1266 O O . THR B 1 59 ? -4.047 18.234 -5.785 1 95.69 59 THR B O 1
ATOM 1269 N N . VAL B 1 60 ? -3.666 16.578 -4.324 1 96.19 60 VAL B N 1
ATOM 1270 C CA . VAL B 1 60 ? -2.463 16.141 -5.016 1 96.19 60 VAL B CA 1
ATOM 1271 C C . VAL B 1 60 ? -2.551 14.641 -5.297 1 96.19 60 VAL B C 1
ATOM 1273 O O . VAL B 1 60 ? -3.252 13.914 -4.59 1 96.19 60 VAL B O 1
ATOM 1276 N N . ASP B 1 61 ? -1.916 14.258 -6.359 1 95.94 61 ASP B N 1
ATOM 1277 C CA . ASP B 1 61 ? -1.957 12.836 -6.688 1 95.94 61 ASP B CA 1
ATOM 1278 C C . ASP B 1 61 ? -0.583 12.336 -7.125 1 95.94 61 ASP B C 1
ATOM 1280 O O . ASP B 1 61 ? 0.271 13.125 -7.531 1 95.94 61 ASP B O 1
ATOM 1284 N N . THR B 1 62 ? -0.36 11.148 -6.914 1 95.75 62 THR B N 1
ATOM 1285 C CA . THR B 1 62 ? 0.829 10.469 -7.406 1 95.75 62 THR B CA 1
ATOM 1286 C C . THR B 1 62 ? 0.506 9.023 -7.777 1 95.75 62 THR B C 1
ATOM 1288 O O . THR B 1 62 ? -0.523 8.484 -7.363 1 95.75 62 THR B O 1
ATOM 1291 N N . SER B 1 63 ? 1.314 8.477 -8.609 1 94.75 63 SER B N 1
ATOM 1292 C CA . SER B 1 63 ? 1.146 7.082 -9 1 94.75 63 SER B CA 1
ATOM 1293 C C . SER B 1 63 ? 2.486 6.352 -9.039 1 94.75 63 SER B C 1
ATOM 1295 O O . SER B 1 63 ? 3.533 6.977 -9.234 1 94.75 63 SER B O 1
ATOM 1297 N N . LEU B 1 64 ? 2.359 5.098 -8.773 1 92.88 64 LEU B N 1
ATOM 1298 C CA . LEU B 1 64 ? 3.533 4.238 -8.883 1 92.88 64 LEU B CA 1
ATOM 1299 C C . LEU B 1 64 ? 3.15 2.865 -9.43 1 92.88 64 LEU B C 1
ATOM 1301 O O . LEU B 1 64 ? 1.984 2.469 -9.359 1 92.88 64 LEU B O 1
ATOM 1305 N N . GLU B 1 65 ? 4.141 2.314 -10.078 1 89.94 65 GLU B N 1
ATOM 1306 C CA . GLU B 1 65 ? 3.984 0.956 -10.594 1 89.94 65 GLU B CA 1
ATOM 1307 C C . GLU B 1 65 ? 4.945 -0.008 -9.906 1 89.94 65 GLU B C 1
ATOM 1309 O O . GLU B 1 65 ? 6.129 0.301 -9.734 1 89.94 65 GLU B O 1
ATOM 1314 N N . ILE B 1 66 ? 4.258 -0.986 -9.461 1 84 66 ILE B N 1
ATOM 1315 C CA . ILE B 1 66 ? 5.027 -2.047 -8.82 1 84 66 ILE B CA 1
ATOM 1316 C C . ILE B 1 66 ? 5.035 -3.287 -9.711 1 84 66 ILE B C 1
ATOM 1318 O O . ILE B 1 66 ? 3.977 -3.816 -10.055 1 84 66 ILE B O 1
ATOM 1322 N N . SER B 1 67 ? 6.094 -3.449 -10.312 1 73.44 67 SER B N 1
ATOM 1323 C CA . SER B 1 67 ? 6.195 -4.648 -11.141 1 73.44 67 SER B CA 1
ATOM 1324 C C . SER B 1 67 ? 6.664 -5.844 -10.32 1 73.44 67 SER B C 1
ATOM 1326 O O . SER B 1 67 ? 7.688 -5.773 -9.633 1 73.44 67 SER B O 1
ATOM 1328 N N . GLY B 1 68 ? 5.871 -6.496 -9.977 1 57.66 68 GLY B N 1
ATOM 1329 C CA . GLY B 1 68 ? 6.285 -7.77 -9.406 1 57.66 68 GLY B CA 1
ATOM 1330 C C . GLY B 1 68 ? 6.82 -8.742 -10.438 1 57.66 68 GLY B C 1
ATOM 1331 O O . GLY B 1 68 ? 6.078 -9.188 -11.32 1 57.66 68 GLY B O 1
ATOM 1332 N N . GLY B 1 69 ? 7.875 -8.258 -11.188 1 47.53 69 GLY B N 1
ATOM 1333 C CA . GLY B 1 69 ? 8.422 -9.422 -11.859 1 47.53 69 GLY B CA 1
ATOM 1334 C C . GLY B 1 69 ? 8.07 -10.734 -11.188 1 47.53 69 GLY B C 1
ATOM 1335 O O . GLY B 1 69 ? 7.27 -10.758 -10.25 1 47.53 69 GLY B O 1
ATOM 1336 N N . ALA B 1 70 ? 8.914 -11.742 -11.578 1 41.75 70 ALA B N 1
ATOM 1337 C CA . ALA B 1 70 ? 8.977 -12.906 -10.703 1 41.75 70 ALA B CA 1
ATOM 1338 C C . ALA B 1 70 ? 8.891 -12.5 -9.234 1 41.75 70 ALA B C 1
ATOM 1340 O O . ALA B 1 70 ? 9.875 -12.016 -8.664 1 41.75 70 ALA B O 1
ATOM 1341 N N . VAL B 1 71 ? 7.898 -11.484 -8.797 1 44.38 71 VAL B N 1
ATOM 1342 C CA . VAL B 1 71 ? 8.039 -11.484 -7.344 1 44.38 71 VAL B CA 1
ATOM 1343 C C . VAL B 1 71 ? 8.898 -12.672 -6.91 1 44.38 71 VAL B C 1
ATOM 1345 O O . VAL B 1 71 ? 8.547 -13.828 -7.16 1 44.38 71 VAL B O 1
ATOM 1348 N N . SER B 1 72 ? 10.062 -12.484 -7.242 1 43.53 72 SER B N 1
ATOM 1349 C CA . SER B 1 72 ? 10.977 -13.516 -6.746 1 43.53 72 SER B CA 1
ATOM 1350 C C . SER B 1 72 ? 10.453 -14.141 -5.457 1 43.53 72 SER B C 1
ATOM 1352 O O . SER B 1 72 ? 10.875 -13.75 -4.363 1 43.53 72 SER B O 1
ATOM 1354 N N . VAL B 1 73 ? 9.102 -14.094 -5.23 1 46.31 73 VAL B N 1
ATOM 1355 C CA . VAL B 1 73 ? 8.914 -15.125 -4.215 1 46.31 73 VAL B CA 1
ATOM 1356 C C . VAL B 1 73 ? 10 -16.188 -4.359 1 46.31 73 VAL B C 1
ATOM 1358 O O . VAL B 1 73 ? 10.125 -16.828 -5.41 1 46.31 73 VAL B O 1
ATOM 1361 N N . ALA B 1 74 ? 11.008 -15.617 -3.834 1 50.66 74 ALA B N 1
ATOM 1362 C CA . ALA B 1 74 ? 12.07 -16.625 -3.895 1 50.66 74 ALA B CA 1
ATOM 1363 C C . ALA B 1 74 ? 11.5 -18 -4.246 1 50.66 74 ALA B C 1
ATOM 1365 O O . ALA B 1 74 ? 10.391 -18.344 -3.848 1 50.66 74 ALA B O 1
ATOM 1366 N N . LYS B 1 75 ? 12.117 -18.344 -5.367 1 51.34 75 LYS B N 1
ATOM 1367 C CA . LYS B 1 75 ? 11.812 -19.719 -5.785 1 51.34 75 LYS B CA 1
ATOM 1368 C C . LYS B 1 75 ? 11.352 -20.562 -4.605 1 51.34 75 LYS B C 1
ATOM 1370 O O . LYS B 1 75 ? 10.406 -21.344 -4.73 1 51.34 75 LYS B O 1
ATOM 1375 N N . GLU B 1 76 ? 12 -20.125 -3.619 1 55.97 76 GLU B N 1
ATOM 1376 C CA . GLU B 1 76 ? 11.711 -20.953 -2.455 1 55.97 76 GLU B CA 1
ATOM 1377 C C . GLU B 1 76 ? 10.328 -20.641 -1.886 1 55.97 76 GLU B C 1
ATOM 1379 O O . GLU B 1 76 ? 9.602 -21.547 -1.486 1 55.97 76 GLU B O 1
ATOM 1384 N N . LEU B 1 77 ? 10.047 -19.375 -1.94 1 57.38 77 LEU B N 1
ATOM 1385 C CA . LEU B 1 77 ? 8.727 -19.031 -1.414 1 57.38 77 LEU B CA 1
ATOM 1386 C C . LEU B 1 77 ? 7.625 -19.516 -2.348 1 57.38 77 LEU B C 1
ATOM 1388 O O . LEU B 1 77 ? 6.598 -20.031 -1.891 1 57.38 77 LEU B O 1
ATOM 1392 N N . ALA B 1 78 ? 8 -19.344 -3.523 1 56 78 ALA B N 1
ATOM 1393 C CA . ALA B 1 78 ? 7.027 -19.844 -4.492 1 56 78 ALA B CA 1
ATOM 1394 C C . ALA B 1 78 ? 6.832 -21.344 -4.355 1 56 78 ALA B C 1
ATOM 1396 O O . ALA B 1 78 ? 5.699 -21.828 -4.379 1 56 78 ALA B O 1
ATOM 1397 N N . ASN B 1 79 ? 7.992 -21.969 -4.27 1 57.91 79 ASN B N 1
ATOM 1398 C CA . ASN B 1 79 ? 7.918 -23.406 -4.102 1 57.91 79 ASN B CA 1
ATOM 1399 C C . ASN B 1 79 ? 7.188 -23.797 -2.816 1 57.91 79 ASN B C 1
ATOM 1401 O O . ASN B 1 79 ? 6.418 -24.75 -2.795 1 57.91 79 ASN B O 1
ATOM 1405 N N . GLU B 1 80 ? 7.555 -23 -1.823 1 59.03 80 GLU B N 1
ATOM 1406 C CA . GLU B 1 80 ? 6.875 -23.281 -0.566 1 59.03 80 GLU B CA 1
ATOM 1407 C C . GLU B 1 80 ? 5.379 -23 -0.672 1 59.03 80 GLU B C 1
ATOM 1409 O O . GLU B 1 80 ? 4.562 -23.734 -0.103 1 59.03 80 GLU B O 1
ATOM 1414 N N . MET B 1 81 ? 5.199 -22.078 -1.422 1 57.16 81 MET B N 1
ATOM 1415 C CA . MET B 1 81 ? 3.812 -21.641 -1.546 1 57.16 81 MET B CA 1
ATOM 1416 C C . MET B 1 81 ? 2.996 -22.625 -2.361 1 57.16 81 MET B C 1
ATOM 1418 O O . MET B 1 81 ? 1.834 -22.891 -2.045 1 57.16 81 MET B O 1
ATOM 1422 N N . VAL B 1 82 ? 3.588 -22.969 -3.447 1 55.12 82 VAL B N 1
ATOM 1423 C CA . VAL B 1 82 ? 2.947 -23.984 -4.277 1 55.12 82 VAL B CA 1
ATOM 1424 C C . VAL B 1 82 ? 2.768 -25.266 -3.473 1 55.12 82 VAL B C 1
ATOM 1426 O O . VAL B 1 82 ? 1.711 -25.906 -3.529 1 55.12 82 VAL B O 1
ATOM 1429 N N . ARG B 1 83 ? 3.721 -25.516 -2.705 1 58.81 83 ARG B N 1
ATOM 1430 C CA . ARG B 1 83 ? 3.709 -26.797 -1.99 1 58.81 83 ARG B CA 1
ATOM 1431 C C . ARG B 1 83 ? 2.689 -26.766 -0.857 1 58.81 83 ARG B C 1
ATOM 1433 O O . ARG B 1 83 ? 2.021 -27.781 -0.6 1 58.81 83 ARG B O 1
ATOM 1440 N N . SER B 1 84 ? 2.582 -25.562 -0.399 1 57.5 84 SER B N 1
ATOM 1441 C CA . SER B 1 84 ? 1.763 -25.578 0.808 1 57.5 84 SER B CA 1
ATOM 1442 C C . SER B 1 84 ? 0.297 -25.312 0.484 1 57.5 84 SER B C 1
ATOM 1444 O O . SER B 1 84 ? -0.587 -25.609 1.288 1 57.5 84 SER B O 1
ATOM 1446 N N . GLY B 1 85 ? 0.176 -25.078 -0.716 1 62.09 85 GLY B N 1
ATOM 1447 C CA . GLY B 1 85 ? -1.192 -24.703 -1.046 1 62.09 85 GLY B CA 1
ATOM 1448 C C . GLY B 1 85 ? -1.736 -23.594 -0.183 1 62.09 85 GLY B C 1
ATOM 1449 O O . GLY B 1 85 ? -2.895 -23.188 -0.327 1 62.09 85 GLY B O 1
ATOM 1450 N N . SER B 1 86 ? -1.036 -23.156 0.662 1 66.69 86 SER B N 1
ATOM 1451 C CA . SER B 1 86 ? -1.577 -22.312 1.729 1 66.69 86 SER B CA 1
ATOM 1452 C C . SER B 1 86 ? -1.483 -20.828 1.374 1 66.69 86 SER B C 1
ATOM 1454 O O . SER B 1 86 ? -2.084 -19.984 2.041 1 66.69 86 SER B O 1
ATOM 1456 N N . GLY B 1 87 ? -1.05 -20.562 0.271 1 79.5 87 GLY B N 1
ATOM 1457 C CA . GLY B 1 87 ? -0.922 -19.156 -0.031 1 79.5 87 GLY B CA 1
ATOM 1458 C C . GLY B 1 87 ? 0.144 -18.453 0.797 1 79.5 87 GLY B C 1
ATOM 1459 O O . GLY B 1 87 ? 0.886 -19.109 1.535 1 79.5 87 GLY B O 1
ATOM 1460 N N . PHE B 1 88 ? 0.364 -17.172 0.586 1 81.94 88 PHE B N 1
ATOM 1461 C CA . PHE B 1 88 ? 1.318 -16.391 1.366 1 81.94 88 PHE B CA 1
ATOM 1462 C C . PHE B 1 88 ? 0.782 -14.984 1.635 1 81.94 88 PHE B C 1
ATOM 1464 O O . PHE B 1 88 ? -0.104 -14.508 0.922 1 81.94 88 PHE B O 1
ATOM 1471 N N . TRP B 1 89 ? 1.42 -14.469 2.666 1 86.94 89 TRP B N 1
ATOM 1472 C CA . TRP B 1 89 ? 1.029 -13.125 3.068 1 86.94 89 TRP B CA 1
ATOM 1473 C C . TRP B 1 89 ? 1.943 -12.078 2.434 1 86.94 89 TRP B C 1
ATOM 1475 O O . TRP B 1 89 ? 3.166 -12.234 2.432 1 86.94 89 TRP B O 1
ATOM 1485 N N . LEU B 1 90 ? 1.265 -11.156 1.822 1 88.25 90 LEU B N 1
ATOM 1486 C CA . LEU B 1 90 ? 2.012 -10.023 1.298 1 88.25 90 LEU B CA 1
ATOM 1487 C C . LEU B 1 90 ? 1.623 -8.734 2.021 1 88.25 90 LEU B C 1
ATOM 1489 O O . LEU B 1 90 ? 0.457 -8.547 2.375 1 88.25 90 LEU B O 1
ATOM 1493 N N . ARG B 1 91 ? 2.619 -7.953 2.23 1 92 91 ARG B N 1
ATOM 1494 C CA . ARG B 1 91 ? 2.414 -6.625 2.801 1 92 91 ARG B CA 1
ATOM 1495 C C . ARG B 1 91 ? 3.023 -5.547 1.914 1 92 91 ARG B C 1
ATOM 1497 O O . ARG B 1 91 ? 4.195 -5.629 1.545 1 92 91 ARG B O 1
ATOM 1504 N N . LEU B 1 92 ? 2.211 -4.684 1.496 1 93.25 92 LEU B N 1
ATOM 1505 C CA . LEU B 1 92 ? 2.684 -3.469 0.843 1 93.25 92 LEU B CA 1
ATOM 1506 C C . LEU B 1 92 ? 2.736 -2.307 1.829 1 93.25 92 LEU B C 1
ATOM 1508 O O . LEU B 1 92 ? 1.73 -1.976 2.461 1 93.25 92 LEU B O 1
ATOM 1512 N N . VAL B 1 93 ? 3.859 -1.713 1.985 1 95.06 93 VAL B N 1
ATOM 1513 C CA . VAL B 1 93 ? 4.039 -0.636 2.953 1 95.06 93 VAL B CA 1
ATOM 1514 C C . VAL B 1 93 ? 4.418 0.653 2.227 1 95.06 93 VAL B C 1
ATOM 1516 O O . VAL B 1 93 ? 5.391 0.683 1.468 1 95.06 93 VAL B O 1
ATOM 1519 N N . LEU B 1 94 ? 3.648 1.613 2.359 1 95.19 94 LEU B N 1
ATOM 1520 C CA . LEU B 1 94 ? 3.984 2.98 1.978 1 95.19 94 LEU B CA 1
ATOM 1521 C C . LEU B 1 94 ? 4.328 3.818 3.205 1 95.19 94 LEU B C 1
ATOM 1523 O O . LEU B 1 94 ? 3.496 3.984 4.102 1 95.19 94 LEU B O 1
ATOM 1527 N N . MET B 1 95 ? 5.527 4.305 3.201 1 94.38 95 MET B N 1
ATOM 1528 C CA . MET B 1 95 ? 5.996 5.074 4.348 1 94.38 95 MET B CA 1
ATOM 1529 C C . MET B 1 95 ? 6.469 6.457 3.918 1 94.38 95 MET B C 1
ATOM 1531 O O . MET B 1 95 ? 7 6.625 2.818 1 94.38 95 MET B O 1
ATOM 1535 N N . GLY B 1 96 ? 6.281 7.32 4.867 1 92.62 96 GLY B N 1
ATOM 1536 C CA . GLY B 1 96 ? 6.758 8.672 4.602 1 92.62 96 GLY B CA 1
ATOM 1537 C C . GLY B 1 96 ? 6.707 9.57 5.824 1 92.62 96 GLY B C 1
ATOM 1538 O O . GLY B 1 96 ? 6.066 9.234 6.82 1 92.62 96 GLY B O 1
ATOM 1539 N N . ARG B 1 97 ? 7.406 10.672 5.656 1 89.69 97 ARG B N 1
ATOM 1540 C CA . ARG B 1 97 ? 7.398 11.703 6.684 1 89.69 97 ARG B CA 1
ATOM 1541 C C . ARG B 1 97 ? 6.422 12.82 6.332 1 89.69 97 ARG B C 1
ATOM 1543 O O . ARG B 1 97 ? 6.406 13.305 5.195 1 89.69 97 ARG B O 1
ATOM 1550 N N . VAL B 1 98 ? 5.645 13.195 7.309 1 88.12 98 VAL B N 1
ATOM 1551 C CA . VAL B 1 98 ? 4.641 14.227 7.094 1 88.12 98 VAL B CA 1
ATOM 1552 C C . VAL B 1 98 ? 4.961 15.445 7.961 1 88.12 98 VAL B C 1
ATOM 1554 O O . VAL B 1 98 ? 5.18 15.312 9.164 1 88.12 98 VAL B O 1
ATOM 1557 N N . LYS B 1 99 ? 5.031 16.547 7.289 1 85 99 LYS B N 1
ATOM 1558 C CA . LYS B 1 99 ? 5.191 17.844 7.949 1 85 99 LYS B CA 1
ATOM 1559 C C . LYS B 1 99 ? 4.113 18.828 7.508 1 85 99 LYS B C 1
ATOM 1561 O O . LYS B 1 99 ? 3.465 18.625 6.477 1 85 99 LYS B O 1
ATOM 1566 N N . TRP B 1 100 ? 3.906 19.688 8.383 1 83.69 100 TRP B N 1
ATOM 1567 C CA . TRP B 1 100 ? 2.936 20.688 7.945 1 83.69 100 TRP B CA 1
ATOM 1568 C C . TRP B 1 100 ? 3.412 22.094 8.281 1 83.69 100 TRP B C 1
ATOM 1570 O O . TRP B 1 100 ? 4.281 22.266 9.141 1 83.69 100 TRP B O 1
ATOM 1580 N N . LYS B 1 101 ? 2.959 23.031 7.535 1 80.94 101 LYS B N 1
ATOM 1581 C CA . LYS B 1 101 ? 3.25 24.453 7.734 1 80.94 101 LYS B CA 1
ATOM 1582 C C . LYS B 1 101 ? 1.968 25.281 7.754 1 80.94 101 LYS B C 1
ATOM 1584 O O . LYS B 1 101 ? 1.056 25.031 6.957 1 80.94 101 LYS B O 1
ATOM 1589 N N . LEU B 1 102 ? 1.886 26.031 8.805 1 77.88 102 LEU B N 1
ATOM 1590 C CA . LEU B 1 102 ? 0.74 26.938 8.938 1 77.88 102 LEU B CA 1
ATOM 1591 C C . LEU B 1 102 ? 0.919 28.172 8.078 1 77.88 102 LEU B C 1
ATOM 1593 O O . LEU B 1 102 ? 2.039 28.672 7.914 1 77.88 102 LEU B O 1
#

Solvent-accessible surface area (backbone atoms only — not comparable to full-atom values): 10525 Å² total; per-residue (Å²): 127,76,72,73,86,71,60,64,40,36,36,35,37,41,38,40,36,38,36,24,73,33,82,62,37,30,36,36,39,32,79,29,37,35,39,36,27,42,93,88,34,72,52,47,82,65,43,76,48,78,67,46,66,29,45,50,61,31,72,36,71,53,73,50,73,45,70,32,51,51,42,45,42,44,67,60,47,43,49,49,28,63,69,56,69,67,35,47,54,40,34,38,36,40,34,30,34,38,36,72,46,111,126,78,70,74,84,71,60,63,38,37,35,36,38,40,37,41,36,37,35,23,72,34,85,62,39,29,37,34,38,33,79,29,36,34,38,36,28,41,92,87,34,72,51,46,82,65,44,76,49,77,66,46,66,31,45,48,60,31,73,37,72,51,72,49,75,44,68,31,49,51,41,46,43,41,67,60,48,43,48,49,27,66,71,56,67,67,34,47,56,41,34,40,38,41,33,29,34,39,34,72,44,112

Sequence (204 aa):
MFPTSQLLVTTMALTIVIRNPNKHSSIYYNQLIEMVLCKNQQIESQIMLSPMISEKNTTVDTSLEISGGAVSVAKELANEMVRSGSGFWLRLVLMGRVKWKLMFPTSQLLVTTMALTIVIRNPNKHSSIYYNQLIEMVLCKNQQIESQIMLSPMISEKNTTVDTSLEISGGAVSVAKELANEMVRSGSGFWLRLVLMGRVKWKL

Secondary structure (DSSP, 8-state):
---S-----EEEEEEEEEEE--SS-EEEEEEEEEEEEETTEE-S--EEEPPEEE-TTEEEEEEEEEEESS----HHHHHHHHHH-S-EEEEEEEEEEEEEE-/---S-----EEEEEEEEEEE--SS-EEEEEEEEEEEEETTEE-S--EEEPPEEE-TTEEEEEEEEEEESS----HHHHHHHHHH-S-EEEEEEEEEEEEEE-

InterPro domains:
  IPR044839 Protein NDR1-like [PTHR31415] (7-101)

Foldseek 3Di:
DPPDLPQDWDKDKDKDKDFAQAAFKKKKKPQKKKFKDWPNHTLDDIDTDDIDMHDHGDMDMDMDMDTCGSSCCVSVNSVVCVVVVPHTDMDMDIDTDMDMDD/DPPDLPQDWDKDKDKDKDFAQAAFKKKKKPQKKKFKDWPNHTLDDIDTDDIDMHDHGDMDMDMDMDTCGSS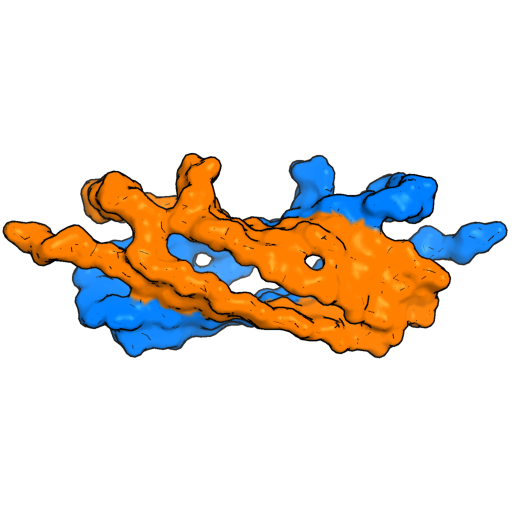CCPSVNSVVCVVVVPHTDMDMDIDTDMDMDD

Radius of gyration: 18.88 Å; Cα contacts (8 Å, |Δi|>4): 501; chains: 2; bounding box: 27×65×41 Å